Protein AF-A0A959NX42-F1 (afdb_monomer_lite)

pLDDT: mean 91.7, std 6.83, range [49.66, 98.69]

Secondary structure (DSSP, 8-state):
-HHHHHHHTTTS-HHHHHHHHHGGGGSS-SSHHHHHHHHHHHHHHHHHHHHHHHHHHHHHHHHHHHTSTTHHHHHHHHHHHHHH-GGGSTT-EETTEE--HHHHTTTTT---HHHHHHHHHHHHHSSS-HHHHHHHHHHHHHHHHTT-TT-HHHHHHHHHHHHHH--TT-HHHHHHHHHHHHHHHHHHHHH-TT--HHHHHHHHHHHHHHHHHH-SSHHHHHHHHHHHHHHHHHHHHHHHHHHHHHHHTTTT--

Foldseek 3Di:
DVVLLVVVVVQAPNVVSVVLVVCLVVADDPDSVVSSVRSVVVCCCVQVVQLVVLVVVLVVVLVVCLPDPCSVVSSVLLVCLLVPQLLCDQQRDFPPHDRHPCVVCVLLRRADLVNLVVLLVCLVRHPDHSLVSLSSLLSNLSNSCSSPVQRLSSLLSNLLSLQLVDQPPPVVSLVSSLCSNLSSLVSVCVVVVVDDPVNSVVSLVVSLVSSLVRGPDNVVSVVSSVVSVVVSVVVVVVVVVVVCCVVPVVPVPD

Radius of gyration: 20.21 Å; chains: 1; bounding box: 65×40×58 Å

Sequence (254 aa):
EKRLFNYIKRYYSEIRANQEIEKVSEYKGNSEIQKCLGFLTDFIYREIERKRLRAIDDMIFACRIGLQKDGNEELKDFIFMYFNSKYAKKDYTIKGKGYSLTVDTNDAKDFSFDNVWKYIEAIKIDDGSEKDNVKHLRGACLRLLRTNPENGALLVLKSFTLFVLGFGDNEVLLNETRDGFIEGFKAFKRHFPEMQFKELMSNILLFKERTLQFANNKNEVLLVMDEFINLLYVDFHKEWLTNFNDRYLKGYDR

Structure (mmCIF, N/CA/C/O backbone):
data_AF-A0A959NX42-F1
#
_entry.id   AF-A0A959NX42-F1
#
loop_
_atom_site.group_PDB
_atom_site.id
_atom_site.type_symbol
_atom_site.label_atom_id
_atom_site.label_alt_id
_atom_site.label_comp_id
_atom_site.label_asym_id
_atom_site.label_entity_id
_atom_site.label_seq_id
_atom_site.pdbx_PDB_ins_code
_atom_site.Cartn_x
_atom_site.Cartn_y
_atom_site.Cartn_z
_atom_site.occupancy
_atom_site.B_iso_or_equiv
_atom_site.auth_seq_id
_atom_site.auth_comp_id
_atom_site.auth_asym_id
_atom_site.auth_atom_id
_atom_site.pdbx_PDB_model_num
ATOM 1 N N . GLU A 1 1 ? -9.055 6.958 30.722 1.00 62.88 1 GLU A N 1
ATOM 2 C CA . GLU A 1 1 ? -9.074 7.505 29.343 1.00 62.88 1 GLU A CA 1
ATOM 3 C C . GLU A 1 1 ? -7.752 8.129 28.870 1.00 62.88 1 GLU A C 1
ATOM 5 O O . GLU A 1 1 ? -7.103 7.510 28.039 1.00 62.88 1 GLU A O 1
ATOM 10 N N . LYS A 1 2 ? -7.260 9.263 29.407 1.00 80.88 2 LYS A N 1
ATOM 11 C CA . LYS A 1 2 ? -6.064 9.974 28.864 1.00 80.88 2 LYS A CA 1
ATOM 12 C C . LYS A 1 2 ? -4.800 9.109 28.668 1.00 80.88 2 LYS A C 1
ATOM 14 O O . LYS A 1 2 ? -4.083 9.270 27.685 1.00 80.88 2 LYS A O 1
ATOM 19 N N . ARG A 1 3 ? -4.518 8.169 29.581 1.00 87.62 3 ARG A N 1
ATOM 20 C CA . ARG A 1 3 ? -3.380 7.231 29.445 1.00 87.62 3 ARG A CA 1
ATOM 21 C C . ARG A 1 3 ? -3.593 6.186 28.344 1.00 87.62 3 ARG A C 1
ATOM 23 O O . ARG A 1 3 ? -2.639 5.866 27.644 1.00 87.62 3 ARG A O 1
ATOM 30 N N . LEU A 1 4 ? -4.821 5.687 28.189 1.00 87.00 4 LEU A N 1
ATOM 31 C CA . LEU A 1 4 ? -5.179 4.717 27.151 1.00 87.00 4 LEU A CA 1
ATOM 32 C C . LEU A 1 4 ? -5.125 5.374 25.767 1.00 87.00 4 LEU A C 1
ATOM 34 O O . LEU A 1 4 ? -4.477 4.847 24.871 1.00 87.00 4 LEU A O 1
ATOM 38 N N . PHE A 1 5 ? -5.672 6.583 25.634 1.00 89.44 5 PHE A N 1
ATOM 39 C CA . PHE A 1 5 ? -5.547 7.384 24.416 1.00 89.44 5 PHE A CA 1
ATOM 40 C C . PHE A 1 5 ? -4.078 7.598 24.011 1.00 89.44 5 PHE A C 1
ATOM 42 O O . PHE A 1 5 ? -3.689 7.308 22.881 1.00 89.44 5 PHE A O 1
ATOM 49 N N . ASN A 1 6 ? -3.224 8.017 24.954 1.00 90.12 6 ASN A N 1
ATOM 50 C CA . ASN A 1 6 ? -1.793 8.201 24.693 1.00 90.12 6 ASN A CA 1
ATOM 51 C C . ASN A 1 6 ? -1.082 6.906 24.272 1.00 90.12 6 ASN A C 1
ATOM 53 O O . ASN A 1 6 ? -0.097 6.963 23.535 1.00 90.12 6 ASN A O 1
ATOM 57 N N . TYR A 1 7 ? -1.549 5.750 24.746 1.00 89.56 7 TYR A N 1
ATOM 58 C CA . TYR A 1 7 ? -1.037 4.456 24.309 1.00 89.56 7 TYR A CA 1
ATOM 59 C C . TYR A 1 7 ? -1.456 4.157 22.863 1.00 89.56 7 TYR A C 1
ATOM 61 O O . TYR A 1 7 ? -0.588 3.869 22.040 1.00 89.56 7 TYR A O 1
ATOM 69 N N . ILE A 1 8 ? -2.738 4.323 22.520 1.00 89.31 8 ILE A N 1
ATOM 70 C CA . ILE A 1 8 ? -3.270 4.103 21.161 1.00 89.31 8 ILE A CA 1
ATOM 71 C C . ILE A 1 8 ? -2.605 5.045 20.139 1.00 89.31 8 ILE A C 1
ATOM 73 O O . ILE A 1 8 ? -2.220 4.608 19.054 1.00 89.31 8 ILE A O 1
ATOM 77 N N . LYS A 1 9 ? -2.360 6.315 20.500 1.00 90.19 9 LYS A N 1
ATOM 78 C CA . LYS A 1 9 ? -1.689 7.325 19.647 1.00 90.19 9 LYS A CA 1
ATOM 79 C C . LYS A 1 9 ? -0.262 6.928 19.223 1.00 90.19 9 LYS A C 1
ATOM 81 O O . LYS A 1 9 ? 0.297 7.465 18.262 1.00 90.19 9 LYS A O 1
ATOM 86 N N . ARG A 1 10 ? 0.356 5.948 19.895 1.00 87.31 10 ARG A N 1
ATOM 87 C CA . ARG A 1 10 ? 1.635 5.372 19.443 1.00 87.31 10 ARG A CA 1
ATOM 88 C C . ARG A 1 10 ? 1.484 4.613 18.124 1.00 87.31 10 ARG A C 1
ATOM 90 O O . ARG A 1 10 ? 2.427 4.619 17.341 1.00 87.31 10 ARG A O 1
ATOM 97 N N . TYR A 1 11 ? 0.309 4.044 17.860 1.00 85.69 11 TYR A N 1
ATOM 98 C CA . TYR A 1 11 ? 0.021 3.170 16.720 1.00 85.69 11 TYR A CA 1
ATOM 99 C C . TYR A 1 11 ? -0.755 3.875 15.609 1.00 85.69 11 TYR A C 1
ATOM 101 O O . TYR A 1 11 ? -0.504 3.609 14.439 1.00 85.69 11 TYR A O 1
ATOM 109 N N . TYR A 1 12 ? -1.657 4.790 15.962 1.00 86.12 12 TYR A N 1
ATOM 110 C CA . TYR A 1 12 ? -2.540 5.459 15.009 1.00 86.12 12 TYR A CA 1
ATOM 111 C C . TYR A 1 12 ? -2.338 6.975 14.967 1.00 86.12 12 TYR A C 1
ATOM 113 O O . TYR A 1 12 ? -1.715 7.559 15.859 1.00 86.12 12 TYR A O 1
ATOM 121 N N . SER A 1 13 ? -2.887 7.606 13.924 1.00 84.50 13 SER A N 1
ATOM 122 C CA . SER A 1 13 ? -3.055 9.058 13.867 1.00 84.50 13 SER A CA 1
ATOM 123 C C . SER A 1 13 ? -3.967 9.537 15.002 1.00 84.50 13 SER A C 1
ATOM 125 O O . SER A 1 13 ? -4.727 8.766 15.591 1.00 84.50 13 SER A O 1
ATOM 127 N N . GLU A 1 14 ? -3.894 10.824 15.325 1.00 87.06 14 GLU A N 1
ATOM 128 C CA . GLU A 1 14 ? -4.683 11.420 16.407 1.00 87.06 14 GLU A CA 1
ATOM 129 C C . GLU A 1 14 ? -6.192 11.264 16.196 1.00 87.06 14 GLU A C 1
ATOM 131 O O . GLU A 1 14 ? -6.905 10.876 17.118 1.00 87.06 14 GLU A O 1
ATOM 136 N N . ILE A 1 15 ? -6.659 11.482 14.965 1.00 85.31 15 ILE A N 1
ATOM 137 C CA . ILE A 1 15 ? -8.072 11.345 14.592 1.00 85.31 15 ILE A CA 1
ATOM 138 C C . ILE A 1 15 ? -8.549 9.907 14.832 1.00 85.31 15 ILE A C 1
ATOM 140 O O . ILE A 1 15 ? -9.543 9.693 15.523 1.00 85.31 15 ILE A O 1
ATOM 144 N N . ARG A 1 16 ? -7.805 8.910 14.334 1.00 84.75 16 ARG A N 1
ATOM 145 C CA . ARG A 1 16 ? -8.163 7.495 14.511 1.00 84.75 16 ARG A CA 1
ATOM 146 C C . ARG A 1 16 ? -8.068 7.064 15.977 1.00 84.75 16 ARG A C 1
ATOM 148 O O . ARG A 1 16 ? -8.901 6.293 16.437 1.00 84.75 16 ARG A O 1
ATOM 155 N N . ALA A 1 17 ? -7.096 7.572 16.734 1.00 88.88 17 ALA A N 1
ATOM 156 C CA . ALA A 1 17 ? -6.990 7.284 18.163 1.00 88.88 17 ALA A CA 1
ATOM 157 C C . ALA A 1 17 ? -8.203 7.802 18.960 1.00 88.88 17 ALA A C 1
ATOM 159 O O . ALA A 1 17 ? -8.622 7.134 19.903 1.00 88.88 17 ALA A O 1
ATOM 160 N N . ASN A 1 18 ? -8.785 8.944 18.570 1.00 88.56 18 ASN A N 1
ATOM 161 C CA . ASN A 1 18 ? -10.032 9.439 19.160 1.00 88.56 18 ASN A CA 1
ATOM 162 C C . ASN A 1 18 ? -11.214 8.523 18.812 1.00 88.56 18 ASN A C 1
ATOM 164 O O . ASN A 1 18 ? -11.939 8.107 19.702 1.00 88.56 18 ASN A O 1
ATOM 168 N N . GLN A 1 19 ? -11.358 8.107 17.554 1.00 87.88 19 GLN A N 1
ATOM 169 C CA . GLN A 1 19 ? -12.432 7.179 17.166 1.00 87.88 19 GLN A CA 1
ATOM 170 C C . GLN A 1 19 ? -12.346 5.828 17.896 1.00 87.88 19 GLN A C 1
ATOM 172 O O . GLN A 1 19 ? -13.359 5.221 18.229 1.00 87.88 19 GLN A O 1
ATOM 177 N N . GLU A 1 20 ? -11.137 5.327 18.154 1.00 88.88 20 GLU A N 1
ATOM 178 C CA . GLU A 1 20 ? -10.952 4.062 18.872 1.00 88.88 20 GLU A CA 1
ATOM 179 C C . GLU A 1 20 ? -11.244 4.180 20.373 1.00 88.88 20 GLU A C 1
ATOM 181 O O . GLU A 1 20 ? -11.698 3.204 20.969 1.00 88.88 20 GLU A O 1
ATOM 186 N N . ILE A 1 21 ? -11.018 5.347 20.995 1.00 90.06 21 ILE A N 1
ATOM 187 C CA . ILE A 1 21 ? -11.283 5.522 22.431 1.00 90.06 21 ILE A CA 1
ATOM 188 C C . ILE A 1 21 ? -12.783 5.527 22.738 1.00 90.06 21 ILE A C 1
ATOM 190 O O . ILE A 1 21 ? -13.187 5.024 23.783 1.00 90.06 21 ILE A O 1
ATOM 194 N N . GLU A 1 22 ? -13.611 6.024 21.817 1.00 89.31 22 GLU A N 1
ATOM 195 C CA . GLU A 1 22 ? -15.073 6.053 21.966 1.00 89.31 22 GLU A CA 1
ATOM 196 C C . GLU A 1 22 ? -15.654 4.633 22.079 1.00 89.31 22 GLU A C 1
ATOM 198 O O . GLU A 1 22 ? -16.542 4.370 22.898 1.00 89.31 22 GLU A O 1
ATOM 203 N N . LYS A 1 23 ? -15.054 3.681 21.352 1.00 90.38 23 LYS A N 1
ATOM 204 C CA . LYS A 1 23 ? -15.447 2.264 21.342 1.00 90.38 23 LYS A CA 1
ATOM 205 C C . LYS A 1 23 ? -15.199 1.554 22.669 1.00 90.38 23 LYS A C 1
ATOM 207 O O . LYS A 1 23 ? -15.799 0.514 22.912 1.00 90.38 23 LYS A O 1
ATOM 212 N N . VAL A 1 24 ? -14.333 2.077 23.544 1.00 91.44 24 VAL A N 1
ATOM 213 C CA . VAL A 1 24 ? -14.022 1.446 24.845 1.00 91.44 24 VAL A CA 1
ATOM 214 C C . VAL A 1 24 ? -15.295 1.241 25.666 1.00 91.44 24 VAL A C 1
ATOM 216 O O . VAL A 1 24 ? -15.461 0.203 26.304 1.00 91.44 24 VAL A O 1
ATOM 219 N N . SER A 1 25 ? -16.226 2.193 25.595 1.00 88.25 25 SER A N 1
ATOM 220 C CA . SER A 1 25 ? -17.494 2.145 26.326 1.00 88.25 25 SER A CA 1
ATOM 221 C C . SER A 1 25 ? -18.393 0.959 25.933 1.00 88.25 25 SER A C 1
ATOM 223 O O . SER A 1 25 ? -19.194 0.504 26.759 1.00 88.25 25 SER A O 1
ATOM 225 N N . GLU A 1 26 ? -18.215 0.415 24.726 1.00 90.62 26 GLU A N 1
ATOM 226 C CA . GLU A 1 26 ? -18.992 -0.687 24.145 1.00 90.62 26 GLU A CA 1
ATOM 227 C C . GLU A 1 26 ? -18.447 -2.075 24.527 1.00 90.62 26 GLU A C 1
ATOM 229 O O . GLU A 1 26 ? -19.110 -3.092 24.313 1.00 90.62 26 GLU A O 1
ATOM 234 N N . TYR A 1 27 ? -17.248 -2.146 25.117 1.00 90.56 27 TYR A N 1
ATOM 235 C CA . TYR A 1 27 ? -16.645 -3.421 25.501 1.00 90.56 27 TYR A CA 1
ATOM 236 C C . TYR A 1 27 ? -17.376 -4.082 26.671 1.00 90.56 27 TYR A C 1
ATOM 238 O O . TYR A 1 27 ? -17.954 -3.437 27.550 1.00 90.56 27 TYR A O 1
ATOM 246 N N . LYS A 1 28 ? -17.317 -5.418 26.699 1.00 86.94 28 LYS A N 1
ATOM 247 C CA . LYS A 1 28 ? -17.889 -6.223 27.782 1.00 86.94 28 LYS A CA 1
ATOM 248 C C . LYS A 1 28 ? -17.162 -5.930 29.097 1.00 86.94 28 LYS A C 1
ATOM 250 O O . LYS A 1 28 ? -15.939 -6.007 29.168 1.00 86.94 28 LYS A O 1
ATOM 255 N N . GLY A 1 29 ? -17.926 -5.655 30.148 1.00 88.50 29 GLY A N 1
ATOM 256 C CA . GLY A 1 29 ? -17.400 -5.402 31.486 1.00 88.50 29 GLY A CA 1
ATOM 257 C C . GLY A 1 29 ? -18.375 -4.585 32.324 1.00 88.50 29 GLY A C 1
ATOM 258 O O . GLY A 1 29 ? -19.061 -3.704 31.809 1.00 88.50 29 GLY A O 1
ATOM 259 N N . ASN A 1 30 ? -18.421 -4.871 33.623 1.00 89.38 30 ASN A N 1
ATOM 260 C CA . ASN A 1 30 ? -19.278 -4.166 34.578 1.00 89.38 30 ASN A CA 1
ATOM 261 C C . ASN A 1 30 ? -18.626 -2.878 35.101 1.00 89.38 30 ASN A C 1
ATOM 263 O O . ASN A 1 30 ? -19.314 -2.017 35.638 1.00 89.38 30 ASN A O 1
ATOM 267 N N . SER A 1 31 ? -17.304 -2.740 34.961 1.00 91.75 31 SER A N 1
ATOM 268 C CA . SER A 1 31 ? -16.558 -1.544 35.355 1.00 91.75 31 SER A CA 1
ATOM 269 C C . SER A 1 31 ? -15.760 -0.964 34.194 1.00 91.75 31 SER A C 1
ATOM 271 O O . SER A 1 31 ? -15.353 -1.680 33.280 1.00 91.75 31 SER A O 1
ATOM 273 N N . GLU A 1 32 ? -15.463 0.332 34.276 1.00 86.88 32 GLU A N 1
ATOM 274 C CA . GLU A 1 32 ? -14.639 1.041 33.291 1.00 86.88 32 GLU A CA 1
ATOM 275 C C . GLU A 1 32 ? -13.258 0.392 33.108 1.00 86.88 32 GLU A C 1
ATOM 277 O O . GLU A 1 32 ? -12.740 0.287 31.999 1.00 86.88 32 GLU A O 1
ATOM 282 N N . ILE A 1 33 ? -12.682 -0.138 34.192 1.00 89.25 33 ILE A N 1
ATOM 283 C CA . ILE A 1 33 ? -11.405 -0.860 34.146 1.00 89.25 33 ILE A CA 1
ATOM 284 C C . ILE A 1 33 ? -11.544 -2.152 33.339 1.00 89.25 33 ILE A C 1
ATOM 286 O O . ILE A 1 33 ? -10.681 -2.441 32.516 1.00 89.25 33 ILE A O 1
ATOM 290 N N . GLN A 1 34 ? -12.617 -2.925 33.541 1.00 92.31 34 GLN A N 1
ATOM 291 C CA . GLN A 1 34 ? -12.845 -4.156 32.777 1.00 92.31 34 GLN A CA 1
ATOM 292 C C . GLN A 1 34 ? -13.024 -3.864 31.286 1.00 92.31 34 GLN A C 1
ATOM 294 O O . GLN A 1 34 ? -12.442 -4.567 30.465 1.00 92.31 34 GLN A O 1
ATOM 299 N N . LYS A 1 35 ? -13.751 -2.796 30.944 1.00 92.94 35 LYS A N 1
ATOM 300 C CA . LYS A 1 35 ? -13.926 -2.356 29.555 1.00 92.94 35 LYS A CA 1
ATOM 301 C C . LYS A 1 35 ? -12.608 -1.918 28.919 1.00 92.94 35 LYS A C 1
ATOM 303 O O . LYS A 1 35 ? -12.254 -2.404 27.849 1.00 92.94 35 LYS A O 1
ATOM 308 N N . CYS A 1 36 ? -11.831 -1.089 29.621 1.00 91.25 36 CYS A N 1
ATOM 309 C CA . CYS A 1 36 ? -10.482 -0.695 29.210 1.00 91.25 36 CYS A CA 1
ATOM 310 C C . CYS A 1 36 ? -9.557 -1.904 29.002 1.00 91.25 36 CYS A C 1
ATOM 312 O O . CYS A 1 36 ? -8.801 -1.929 28.035 1.00 91.25 36 CYS A O 1
ATOM 314 N N . LEU A 1 37 ? -9.596 -2.897 29.899 1.00 90.69 37 LEU A N 1
ATOM 315 C CA . LEU A 1 37 ? -8.793 -4.117 29.781 1.00 90.69 37 LEU A CA 1
ATOM 316 C C . LEU A 1 37 ? -9.237 -4.966 28.590 1.00 90.69 37 LEU A C 1
ATOM 318 O O . LEU A 1 37 ? -8.385 -5.392 27.820 1.00 90.69 37 LEU A O 1
ATOM 322 N N . GLY A 1 38 ? -10.546 -5.157 28.402 1.00 92.12 38 GLY A N 1
ATOM 323 C CA . GLY A 1 38 ? -11.096 -5.875 27.253 1.00 92.12 38 GLY A CA 1
ATOM 324 C C . GLY A 1 38 ? -10.697 -5.227 25.928 1.00 92.12 38 GLY A C 1
ATOM 325 O O . GLY A 1 38 ? -10.195 -5.915 25.040 1.00 92.12 38 GLY A O 1
ATOM 326 N N . PHE A 1 39 ? -10.832 -3.900 25.833 1.00 92.69 39 PHE A N 1
ATOM 327 C CA . PHE A 1 39 ? -10.365 -3.128 24.683 1.00 92.69 39 PHE A CA 1
ATOM 328 C C . PHE A 1 39 ? -8.864 -3.302 24.464 1.00 92.69 39 PHE A C 1
ATOM 330 O O . PHE A 1 39 ? -8.433 -3.570 23.348 1.00 92.69 39 PHE A O 1
ATOM 337 N N . LEU A 1 40 ? -8.052 -3.163 25.517 1.00 90.00 40 LEU A N 1
ATOM 338 C CA . LEU A 1 40 ? -6.599 -3.272 25.403 1.00 90.00 40 LEU A CA 1
ATOM 339 C C . LEU A 1 40 ? -6.186 -4.670 24.929 1.00 90.00 40 LEU A C 1
ATOM 341 O O . LEU A 1 40 ? -5.290 -4.785 24.098 1.00 90.00 40 LEU A O 1
ATOM 345 N N . THR A 1 41 ? -6.829 -5.722 25.439 1.00 89.38 41 THR A N 1
ATOM 346 C CA . THR A 1 41 ? -6.575 -7.097 25.012 1.00 89.38 41 THR A CA 1
ATOM 347 C C . THR A 1 41 ? -6.898 -7.271 23.530 1.00 89.38 41 THR A C 1
ATOM 349 O O . THR A 1 41 ? -6.012 -7.695 22.791 1.00 89.38 41 THR A O 1
ATOM 352 N N . ASP A 1 42 ? -8.097 -6.886 23.075 1.00 89.44 42 ASP A N 1
ATOM 353 C CA . ASP A 1 42 ? -8.463 -6.960 21.649 1.00 89.44 42 ASP A CA 1
ATOM 354 C C . ASP A 1 42 ? -7.503 -6.148 20.775 1.00 89.44 42 ASP A C 1
ATOM 356 O O . ASP A 1 42 ? -6.949 -6.657 19.803 1.00 89.44 42 ASP A O 1
ATOM 360 N N . PHE A 1 43 ? -7.227 -4.906 21.177 1.00 88.94 43 PHE A N 1
ATOM 361 C CA . PHE A 1 43 ? -6.322 -4.008 20.476 1.00 88.94 43 PHE A CA 1
ATOM 362 C C . PHE A 1 43 ? -4.926 -4.616 20.313 1.00 88.94 43 PHE A C 1
ATOM 364 O O . PHE A 1 43 ? -4.367 -4.594 19.219 1.00 88.94 43 PHE A O 1
ATOM 371 N N . ILE A 1 44 ? -4.357 -5.179 21.384 1.00 85.56 44 ILE A N 1
ATOM 372 C CA . ILE A 1 44 ? -3.034 -5.809 21.354 1.00 85.56 44 ILE A CA 1
ATOM 373 C C . ILE A 1 44 ? -3.035 -7.005 20.405 1.00 85.56 44 ILE A C 1
ATOM 375 O O . ILE A 1 44 ? -2.123 -7.106 19.584 1.00 85.56 44 ILE A O 1
ATOM 379 N N . TYR A 1 45 ? -4.031 -7.890 20.491 1.00 84.12 45 TYR A N 1
ATOM 380 C CA . TYR A 1 45 ? -4.117 -9.033 19.584 1.00 84.12 45 TYR A CA 1
ATOM 381 C C . TYR A 1 45 ? -4.224 -8.560 18.137 1.00 84.12 45 TYR A C 1
ATOM 383 O O . TYR A 1 45 ? -3.348 -8.870 17.335 1.00 84.12 45 TYR A O 1
ATOM 391 N N . ARG A 1 46 ? -5.203 -7.706 17.837 1.00 84.31 46 ARG A N 1
ATOM 392 C CA . ARG A 1 46 ? -5.463 -7.192 16.491 1.00 84.31 46 ARG A CA 1
ATOM 393 C C . ARG A 1 46 ? -4.256 -6.477 15.883 1.00 84.31 46 ARG A C 1
ATOM 395 O O . ARG A 1 46 ? -3.913 -6.725 14.730 1.00 84.31 46 ARG A O 1
ATOM 402 N N . GLU A 1 47 ? -3.589 -5.606 16.637 1.00 82.81 47 GLU A N 1
ATOM 403 C CA . GLU A 1 47 ? -2.471 -4.812 16.118 1.00 82.81 47 GLU A CA 1
ATOM 404 C C . GLU A 1 47 ? -1.166 -5.599 16.020 1.00 82.81 47 GLU A C 1
ATOM 406 O O . GLU A 1 47 ? -0.432 -5.459 15.040 1.00 82.81 47 GLU A O 1
ATOM 411 N N . ILE A 1 48 ? -0.836 -6.416 17.024 1.00 81.00 48 ILE A N 1
ATOM 412 C CA . ILE A 1 48 ? 0.424 -7.167 17.024 1.00 81.00 48 ILE A CA 1
ATOM 413 C C . ILE A 1 48 ? 0.352 -8.327 16.036 1.00 81.00 48 ILE A C 1
ATOM 415 O O . ILE A 1 48 ? 1.316 -8.546 15.301 1.00 81.00 48 ILE A O 1
ATOM 419 N N . GLU A 1 49 ? -0.764 -9.056 16.002 1.00 85.75 49 GLU A N 1
ATOM 420 C CA . GLU A 1 49 ? -0.955 -10.185 15.092 1.00 85.75 49 GLU A CA 1
ATOM 421 C C . GLU A 1 49 ? -0.805 -9.742 13.640 1.00 85.75 49 GLU A C 1
ATOM 423 O O . GLU A 1 49 ? 0.040 -10.280 12.930 1.00 85.75 49 GLU A O 1
ATOM 428 N N . ARG A 1 50 ? -1.528 -8.698 13.219 1.00 85.56 50 ARG A N 1
ATOM 429 C CA . ARG A 1 50 ? -1.474 -8.204 11.835 1.00 85.56 50 ARG A CA 1
ATOM 430 C C . ARG A 1 50 ? -0.077 -7.748 11.428 1.00 85.56 50 ARG A C 1
ATOM 432 O O . ARG A 1 50 ? 0.384 -8.070 10.335 1.00 85.56 50 ARG A O 1
ATOM 439 N N . LYS A 1 51 ? 0.632 -7.028 12.305 1.00 87.88 51 LYS A N 1
ATOM 440 C CA . LYS A 1 51 ? 2.006 -6.571 12.025 1.00 87.88 51 LYS A CA 1
ATOM 441 C C . LYS A 1 51 ? 2.990 -7.736 11.934 1.00 87.88 51 LYS A C 1
ATOM 443 O O . LYS A 1 51 ? 3.899 -7.708 11.104 1.00 87.88 51 LYS A O 1
ATOM 448 N N . ARG A 1 52 ? 2.818 -8.763 12.774 1.00 87.06 52 ARG A N 1
ATOM 449 C CA . ARG A 1 52 ? 3.628 -9.989 12.721 1.00 87.06 52 ARG A CA 1
ATOM 450 C C . ARG A 1 52 ? 3.332 -10.800 11.468 1.00 87.06 52 ARG A C 1
ATOM 452 O O . ARG A 1 52 ? 4.282 -11.212 10.813 1.00 87.06 52 ARG A O 1
ATOM 459 N N . LEU A 1 53 ? 2.058 -10.967 11.118 1.00 89.06 53 LEU A N 1
ATOM 460 C CA . LEU A 1 53 ? 1.638 -11.649 9.899 1.00 89.06 53 LEU A CA 1
ATOM 461 C C . LEU A 1 53 ? 2.248 -10.969 8.672 1.00 89.06 53 LEU A C 1
ATOM 463 O O . LEU A 1 53 ? 2.923 -11.634 7.898 1.00 89.06 53 LEU A O 1
ATOM 467 N N . ARG A 1 54 ? 2.170 -9.633 8.577 1.00 89.81 54 ARG A N 1
ATOM 468 C CA . ARG A 1 54 ? 2.796 -8.891 7.472 1.00 89.81 54 ARG A CA 1
ATOM 469 C C . ARG A 1 54 ? 4.303 -9.132 7.373 1.00 89.81 54 ARG A C 1
ATOM 471 O O . ARG A 1 54 ? 4.819 -9.322 6.279 1.00 89.81 54 ARG A O 1
ATOM 478 N N . ALA A 1 55 ? 5.014 -9.138 8.502 1.00 87.69 55 ALA A N 1
ATOM 479 C CA . ALA A 1 55 ? 6.450 -9.412 8.503 1.00 87.69 55 ALA A CA 1
ATOM 480 C C . ALA A 1 55 ? 6.773 -10.850 8.053 1.00 87.69 55 ALA A C 1
ATOM 482 O O . ALA A 1 55 ? 7.771 -11.058 7.367 1.00 87.69 55 ALA A O 1
ATOM 483 N N . ILE A 1 56 ? 5.937 -11.826 8.422 1.00 90.00 56 ILE A N 1
ATOM 484 C CA . ILE A 1 56 ? 6.054 -13.215 7.961 1.00 90.00 56 ILE A CA 1
ATOM 485 C C . ILE A 1 56 ? 5.783 -13.296 6.455 1.00 90.00 56 ILE A C 1
ATOM 487 O O . ILE A 1 56 ? 6.563 -13.921 5.740 1.00 90.00 56 ILE A O 1
ATOM 491 N N . ASP A 1 57 ? 4.745 -12.621 5.961 1.00 88.50 57 ASP A N 1
ATOM 492 C CA . ASP A 1 57 ? 4.411 -12.584 4.536 1.00 88.50 57 ASP A CA 1
ATOM 493 C C . ASP A 1 57 ? 5.548 -11.979 3.709 1.00 88.50 57 ASP A C 1
ATOM 495 O O . ASP A 1 57 ? 5.915 -12.540 2.679 1.00 88.50 57 ASP A O 1
ATOM 499 N N . ASP A 1 58 ? 6.170 -10.892 4.182 1.00 87.25 58 ASP A N 1
ATOM 500 C CA . ASP A 1 58 ? 7.333 -10.285 3.524 1.00 87.25 58 ASP A CA 1
ATOM 501 C C . ASP A 1 58 ? 8.522 -11.271 3.454 1.00 87.25 58 ASP A C 1
ATOM 503 O O . ASP A 1 58 ? 9.234 -11.319 2.449 1.00 87.25 58 ASP A O 1
ATOM 507 N N . MET A 1 59 ? 8.731 -12.094 4.492 1.00 89.81 59 MET A N 1
ATOM 508 C CA . MET A 1 59 ? 9.771 -13.134 4.500 1.00 89.81 59 MET A CA 1
ATOM 509 C C . MET A 1 59 ? 9.444 -14.286 3.544 1.00 89.81 59 MET A C 1
ATOM 511 O O . MET A 1 59 ? 10.311 -14.701 2.776 1.00 89.81 59 MET A O 1
ATOM 515 N N . ILE A 1 60 ? 8.201 -14.781 3.550 1.00 88.19 60 ILE A N 1
ATOM 516 C CA . ILE A 1 60 ? 7.728 -15.804 2.601 1.00 88.19 60 ILE A CA 1
ATOM 517 C C . ILE A 1 60 ? 7.916 -15.297 1.174 1.00 88.19 60 ILE A C 1
ATOM 519 O O . ILE A 1 60 ? 8.397 -16.022 0.302 1.00 88.19 60 ILE A O 1
ATOM 523 N N . PHE A 1 61 ? 7.562 -14.039 0.944 1.00 85.25 61 PHE A N 1
ATOM 524 C CA . PHE A 1 61 ? 7.692 -13.388 -0.338 1.00 85.25 61 PHE A CA 1
ATOM 525 C C . PHE A 1 61 ? 9.158 -13.304 -0.800 1.00 85.25 61 PHE A C 1
ATOM 527 O O . PHE A 1 61 ? 9.470 -13.702 -1.924 1.00 85.25 61 PHE A O 1
ATOM 534 N N . ALA A 1 62 ? 10.077 -12.906 0.085 1.00 88.38 62 ALA A N 1
ATOM 535 C CA . ALA A 1 62 ? 11.513 -12.928 -0.191 1.00 88.38 62 ALA A CA 1
ATOM 536 C C . ALA A 1 62 ? 12.009 -14.342 -0.548 1.00 88.38 62 ALA A C 1
ATOM 538 O O . ALA A 1 62 ? 12.698 -14.523 -1.551 1.00 88.38 62 ALA A O 1
ATOM 539 N N . CYS A 1 63 ? 11.609 -15.369 0.211 1.00 88.56 63 CYS A N 1
ATOM 540 C CA . CYS A 1 63 ? 11.964 -16.757 -0.096 1.00 88.56 63 CYS A CA 1
ATOM 541 C C . CYS A 1 63 ? 11.462 -17.186 -1.482 1.00 88.56 63 CYS A C 1
ATOM 543 O O . CYS A 1 63 ? 12.198 -17.829 -2.224 1.00 88.56 63 CYS A O 1
ATOM 545 N N . ARG A 1 64 ? 10.238 -16.801 -1.861 1.00 85.19 64 ARG A N 1
ATOM 546 C CA . ARG A 1 64 ? 9.675 -17.103 -3.186 1.00 85.19 64 ARG A CA 1
ATOM 547 C C . ARG A 1 64 ? 10.437 -16.422 -4.321 1.00 85.19 64 ARG A C 1
ATOM 549 O O . ARG A 1 64 ? 10.584 -17.035 -5.373 1.00 85.19 64 ARG A O 1
ATOM 556 N N . ILE A 1 65 ? 10.941 -15.201 -4.118 1.00 83.75 65 ILE A N 1
ATOM 557 C CA . ILE A 1 65 ? 11.882 -14.568 -5.058 1.00 83.75 65 ILE A CA 1
ATOM 558 C C . ILE A 1 65 ? 13.160 -15.411 -5.161 1.00 83.75 65 ILE A C 1
ATOM 560 O O . ILE A 1 65 ? 13.583 -15.753 -6.262 1.00 83.75 65 ILE A O 1
ATOM 564 N N . GLY A 1 66 ? 13.730 -15.803 -4.019 1.00 87.50 66 GLY A N 1
ATOM 565 C CA . GLY A 1 66 ? 14.973 -16.577 -3.949 1.00 87.50 66 GLY A CA 1
ATOM 566 C C . GLY A 1 66 ? 14.932 -17.945 -4.638 1.00 87.50 66 GLY A C 1
ATOM 567 O O . GLY A 1 66 ? 15.975 -18.446 -5.046 1.00 87.50 66 GLY A O 1
ATOM 568 N N . LEU A 1 67 ? 13.746 -18.539 -4.793 1.00 87.00 67 LEU A N 1
ATOM 569 C CA . LEU A 1 67 ? 13.546 -19.836 -5.452 1.00 87.00 67 LEU A CA 1
ATOM 570 C C . LEU A 1 67 ? 13.468 -19.759 -6.988 1.00 87.00 67 LEU A C 1
ATOM 572 O O . LEU A 1 67 ? 13.394 -20.798 -7.642 1.00 87.00 67 LEU A O 1
ATOM 576 N N . GLN A 1 68 ? 13.450 -18.561 -7.579 1.00 83.19 68 GLN A N 1
ATOM 577 C CA . GLN A 1 68 ? 13.389 -18.390 -9.034 1.00 83.19 68 GLN A CA 1
ATOM 578 C C . GLN A 1 68 ? 14.744 -18.653 -9.707 1.00 83.19 68 GLN A C 1
ATOM 580 O O . GLN A 1 68 ? 15.778 -18.748 -9.050 1.00 83.19 68 GLN A O 1
ATOM 585 N N . LYS A 1 69 ? 14.744 -18.740 -11.044 1.00 79.62 69 LYS A N 1
ATOM 586 C CA . LYS A 1 69 ? 15.934 -19.053 -11.856 1.00 79.62 69 LYS A CA 1
ATOM 587 C C . LYS A 1 69 ? 17.123 -18.114 -11.584 1.00 79.62 69 LYS A C 1
ATOM 589 O O . LYS A 1 69 ? 18.238 -18.602 -11.452 1.00 79.62 69 LYS A O 1
ATOM 594 N N . ASP A 1 70 ? 16.862 -16.815 -11.414 1.00 83.75 70 ASP A N 1
ATOM 595 C CA . ASP A 1 70 ? 17.855 -15.787 -11.044 1.00 83.75 70 ASP A CA 1
ATOM 596 C C . ASP A 1 70 ? 17.714 -15.346 -9.569 1.00 83.75 70 ASP A C 1
ATOM 598 O O . ASP A 1 70 ? 18.074 -14.234 -9.176 1.00 83.75 70 ASP A O 1
ATOM 602 N N . GLY A 1 71 ? 17.162 -16.228 -8.729 1.00 85.50 71 GLY A N 1
ATOM 603 C CA . GLY A 1 71 ? 16.664 -15.893 -7.398 1.00 85.50 71 GLY A CA 1
ATOM 604 C C . GLY A 1 71 ? 17.719 -15.386 -6.417 1.00 85.50 71 GLY A C 1
ATOM 605 O O . GLY A 1 71 ? 17.381 -14.606 -5.535 1.00 85.50 71 GLY A O 1
ATOM 606 N N . ASN A 1 72 ? 18.995 -15.762 -6.561 1.00 91.50 72 ASN A N 1
ATOM 607 C CA . ASN A 1 72 ? 20.056 -15.278 -5.667 1.00 91.50 72 ASN A CA 1
ATOM 608 C C . ASN A 1 72 ? 20.264 -13.758 -5.795 1.00 91.50 72 ASN A C 1
ATOM 610 O O . ASN A 1 72 ? 20.207 -13.036 -4.798 1.00 91.50 72 ASN A O 1
ATOM 614 N N . GLU A 1 73 ? 20.441 -13.260 -7.022 1.00 91.25 73 GLU A N 1
ATOM 615 C CA . GLU A 1 73 ? 20.628 -11.824 -7.255 1.00 91.25 73 GLU A CA 1
ATOM 616 C C . GLU A 1 73 ? 19.344 -11.045 -6.955 1.00 91.25 73 GLU A C 1
ATOM 618 O O . GLU A 1 73 ? 19.399 -10.032 -6.263 1.00 91.25 73 GLU A O 1
ATOM 623 N N . GLU A 1 74 ? 18.175 -11.548 -7.366 1.00 88.19 74 GLU A N 1
ATOM 624 C CA . GLU A 1 74 ? 16.891 -10.894 -7.073 1.00 88.19 74 GLU A CA 1
ATOM 625 C C . GLU A 1 74 ? 16.578 -10.858 -5.565 1.00 88.19 74 GLU A C 1
ATOM 627 O O . GLU A 1 74 ? 16.056 -9.863 -5.060 1.00 88.19 74 GLU A O 1
ATOM 632 N N . LEU A 1 75 ? 16.940 -11.897 -4.802 1.00 91.44 75 LEU A N 1
ATOM 633 C CA . LEU A 1 75 ? 16.802 -11.903 -3.343 1.00 91.44 75 LEU A CA 1
ATOM 634 C C . LEU A 1 75 ? 17.764 -10.911 -2.686 1.00 91.44 75 LEU A C 1
ATOM 636 O O . LEU A 1 75 ? 17.367 -10.172 -1.782 1.00 91.44 75 LEU A O 1
ATOM 640 N N . LYS A 1 76 ? 19.026 -10.880 -3.124 1.00 94.00 76 LYS A N 1
ATOM 641 C CA . LYS A 1 76 ? 20.018 -9.922 -2.627 1.00 94.00 76 LYS A CA 1
ATOM 642 C C . LYS A 1 76 ? 19.554 -8.491 -2.875 1.00 94.00 76 LYS A C 1
ATOM 644 O O . LYS A 1 76 ? 19.629 -7.664 -1.966 1.00 94.00 76 LYS A O 1
ATOM 649 N N . ASP A 1 77 ? 19.030 -8.226 -4.065 1.00 91.81 77 ASP A N 1
ATOM 650 C CA . ASP A 1 77 ? 18.515 -6.918 -4.444 1.00 91.81 77 ASP A CA 1
ATOM 651 C C . ASP A 1 77 ? 17.245 -6.567 -3.653 1.00 91.81 77 ASP A C 1
ATOM 653 O O . ASP A 1 77 ? 17.133 -5.467 -3.116 1.00 91.81 77 ASP A O 1
ATOM 657 N N . PHE A 1 78 ? 16.332 -7.524 -3.449 1.00 90.62 78 PHE A N 1
ATOM 658 C CA . PHE A 1 78 ? 15.166 -7.351 -2.577 1.00 90.62 78 PHE A CA 1
ATOM 659 C C . PHE A 1 78 ? 15.568 -6.963 -1.147 1.00 90.62 78 PHE A C 1
ATOM 661 O O . PHE A 1 78 ? 15.068 -5.972 -0.609 1.00 90.62 78 PHE A O 1
ATOM 668 N N . ILE A 1 79 ? 16.494 -7.710 -0.533 1.00 93.38 79 ILE A N 1
ATOM 669 C CA . ILE A 1 79 ? 16.994 -7.440 0.823 1.00 93.38 79 ILE A CA 1
ATOM 670 C C . ILE A 1 79 ? 17.661 -6.064 0.866 1.00 93.38 79 ILE A C 1
ATOM 672 O O . ILE A 1 79 ? 17.386 -5.266 1.767 1.00 93.38 79 ILE A O 1
ATOM 676 N N . PHE A 1 80 ? 18.512 -5.763 -0.118 1.00 95.62 80 PHE A N 1
ATOM 677 C CA . PHE A 1 80 ? 19.194 -4.481 -0.203 1.00 95.62 80 PHE A CA 1
ATOM 678 C C . PHE A 1 80 ? 18.194 -3.324 -0.268 1.00 95.62 80 PHE A C 1
ATOM 680 O O . PHE A 1 80 ? 18.281 -2.404 0.549 1.00 95.62 80 PHE A O 1
ATOM 687 N N . MET A 1 81 ? 17.214 -3.395 -1.170 1.00 95.50 81 MET A N 1
ATOM 688 C CA . MET A 1 81 ? 16.195 -2.363 -1.361 1.00 95.50 81 MET A CA 1
ATOM 689 C C . MET A 1 81 ? 15.302 -2.203 -0.134 1.00 95.50 81 MET A C 1
ATOM 691 O O . MET A 1 81 ? 14.976 -1.080 0.250 1.00 95.50 81 MET A O 1
ATOM 695 N N . TYR A 1 82 ? 14.943 -3.301 0.526 1.00 92.50 82 TYR A N 1
ATOM 696 C CA . TYR A 1 82 ? 14.131 -3.278 1.737 1.00 92.50 82 TYR A CA 1
ATOM 697 C C . TYR A 1 82 ? 14.816 -2.524 2.892 1.00 92.50 82 TYR A C 1
ATOM 699 O O . TYR A 1 82 ? 14.187 -1.698 3.562 1.00 92.50 82 TYR A O 1
ATOM 707 N N . PHE A 1 83 ? 16.116 -2.749 3.114 1.00 94.31 83 PHE A N 1
ATOM 708 C CA . PHE A 1 83 ? 16.853 -2.077 4.192 1.00 94.31 83 PHE A CA 1
ATOM 709 C C . PHE A 1 83 ? 17.348 -0.676 3.817 1.00 94.31 83 PHE A C 1
ATOM 711 O O . PHE A 1 83 ? 17.356 0.215 4.670 1.00 94.31 83 PHE A O 1
ATOM 718 N N . ASN A 1 84 ? 17.725 -0.462 2.554 1.00 96.56 84 ASN A N 1
ATOM 719 C CA . ASN A 1 84 ? 18.424 0.745 2.103 1.00 96.56 84 ASN A CA 1
ATOM 720 C C . ASN A 1 84 ? 17.572 1.669 1.228 1.00 96.56 84 ASN A C 1
ATOM 722 O O . ASN A 1 84 ? 18.115 2.613 0.649 1.00 96.56 84 ASN A O 1
ATOM 726 N N . SER A 1 85 ? 16.256 1.435 1.140 1.00 97.38 85 SER A N 1
ATOM 727 C CA . SER A 1 85 ? 15.361 2.275 0.344 1.00 97.38 85 SER A CA 1
ATOM 728 C C . SER A 1 85 ? 15.548 3.761 0.637 1.00 97.38 85 SER A C 1
ATOM 730 O O . SER A 1 85 ? 15.413 4.211 1.779 1.00 97.38 85 SER A O 1
ATOM 732 N N . LYS A 1 86 ? 15.81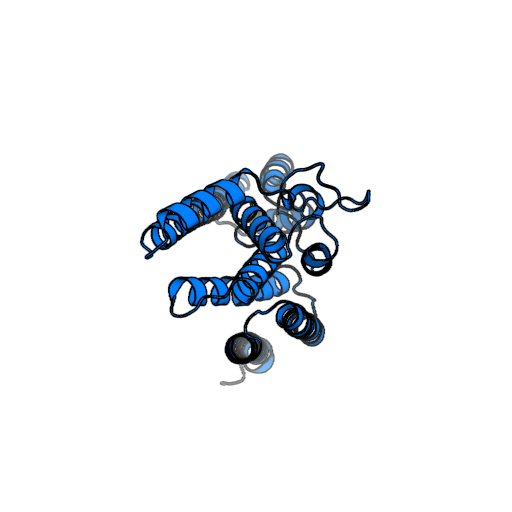6 4.529 -0.422 1.00 97.69 86 LYS A N 1
ATOM 733 C CA . LYS A 1 86 ? 16.020 5.972 -0.328 1.00 97.69 86 LYS A CA 1
ATOM 734 C C . LYS A 1 86 ? 14.763 6.710 0.139 1.00 97.69 86 LYS A C 1
ATOM 736 O O . LYS A 1 86 ? 14.861 7.502 1.068 1.00 97.69 86 LYS A O 1
ATOM 741 N N . TYR A 1 87 ? 13.576 6.331 -0.341 1.00 98.38 87 TYR A N 1
ATOM 742 C CA . TYR A 1 87 ? 12.304 6.935 0.085 1.00 98.38 87 TYR A CA 1
ATOM 743 C C . TYR A 1 87 ? 11.895 6.608 1.529 1.00 98.38 87 TYR A C 1
ATOM 745 O O . TYR A 1 87 ? 10.969 7.218 2.051 1.00 98.38 87 TYR A O 1
ATOM 753 N N . ALA A 1 88 ? 12.556 5.659 2.203 1.00 97.62 88 ALA A N 1
ATOM 754 C CA . ALA A 1 88 ? 12.321 5.392 3.625 1.00 97.62 88 ALA A CA 1
ATOM 755 C C . ALA A 1 88 ? 13.190 6.264 4.552 1.00 97.62 88 ALA A C 1
ATOM 757 O O . ALA A 1 88 ? 12.933 6.330 5.761 1.00 97.62 88 ALA A O 1
ATOM 758 N N . LYS A 1 89 ? 14.235 6.916 4.024 1.00 97.69 89 LYS A N 1
ATOM 759 C CA . LYS A 1 89 ? 15.142 7.764 4.809 1.00 97.69 89 LYS A CA 1
ATOM 760 C C . LYS A 1 89 ? 14.460 9.088 5.139 1.00 97.69 89 LYS A C 1
ATOM 762 O O . LYS A 1 89 ? 13.882 9.724 4.266 1.00 97.69 89 LYS A O 1
ATOM 767 N N . LYS A 1 90 ? 14.540 9.514 6.404 1.00 97.38 90 LYS A N 1
ATOM 768 C CA . LYS A 1 90 ? 13.817 10.697 6.908 1.00 97.38 90 LYS A CA 1
ATOM 769 C C . LYS A 1 90 ? 14.231 12.005 6.231 1.00 97.38 90 LYS A C 1
ATOM 771 O O . LYS A 1 90 ? 13.414 12.910 6.136 1.00 97.38 90 LYS A O 1
ATOM 776 N N . ASP A 1 91 ? 15.470 12.073 5.776 1.00 97.31 91 ASP A N 1
ATOM 777 C CA . ASP A 1 91 ? 16.141 13.225 5.183 1.00 97.31 91 ASP A CA 1
ATOM 778 C C . ASP A 1 91 ? 16.259 13.138 3.653 1.00 97.31 91 ASP A C 1
ATOM 780 O O . ASP A 1 91 ? 16.949 13.955 3.046 1.00 97.31 91 ASP A O 1
ATOM 784 N N . TYR A 1 92 ? 15.595 12.171 3.007 1.00 98.19 92 TYR A N 1
ATOM 785 C CA . TYR A 1 92 ? 15.674 12.042 1.555 1.00 98.19 92 TYR A CA 1
ATOM 786 C C . TYR A 1 92 ? 15.013 13.224 0.848 1.00 98.19 92 TYR A C 1
ATOM 788 O O . TYR A 1 92 ? 13.875 13.603 1.152 1.00 98.19 92 TYR A O 1
ATOM 796 N N . THR A 1 93 ? 15.720 13.789 -0.130 1.00 97.75 93 THR A N 1
ATOM 797 C CA . THR A 1 93 ? 15.232 14.912 -0.926 1.00 97.75 93 THR A CA 1
ATOM 798 C C . THR A 1 93 ? 15.470 14.677 -2.410 1.00 97.75 93 THR A C 1
ATOM 800 O O . THR A 1 93 ? 16.453 14.055 -2.799 1.00 97.75 93 THR A O 1
ATOM 803 N N . ILE A 1 94 ? 14.578 15.219 -3.236 1.00 97.88 94 ILE A N 1
ATOM 804 C CA . ILE A 1 94 ? 14.741 15.317 -4.688 1.00 97.88 94 ILE A CA 1
ATOM 805 C C . ILE A 1 94 ? 14.670 16.797 -5.030 1.00 97.88 94 ILE A C 1
ATOM 807 O O . ILE A 1 94 ? 13.678 17.460 -4.708 1.00 97.88 94 ILE A O 1
ATOM 811 N N . LYS A 1 95 ? 15.716 17.333 -5.668 1.00 94.88 95 LYS A N 1
ATOM 812 C CA . LYS A 1 95 ? 15.786 18.750 -6.082 1.00 94.88 95 LYS A CA 1
ATOM 813 C C . LYS A 1 95 ? 15.444 19.720 -4.933 1.00 94.88 95 LYS A C 1
ATOM 815 O O . LYS A 1 95 ? 14.688 20.672 -5.112 1.00 94.88 95 LYS A O 1
ATOM 820 N N . GLY A 1 96 ? 15.952 19.434 -3.731 1.00 94.81 96 GLY A N 1
ATOM 821 C CA . GLY A 1 96 ? 15.752 20.253 -2.527 1.00 94.81 96 GLY A CA 1
ATOM 822 C C . GLY A 1 96 ? 14.377 20.135 -1.854 1.00 94.81 96 GLY A C 1
ATOM 823 O O . GLY A 1 96 ? 14.134 20.818 -0.863 1.00 94.81 96 GLY A O 1
ATOM 824 N N . LYS A 1 97 ? 13.473 19.278 -2.349 1.00 96.94 97 LYS A N 1
ATOM 825 C CA . LYS A 1 97 ? 12.166 18.999 -1.727 1.00 96.94 97 LYS A CA 1
ATOM 826 C C . LYS A 1 97 ? 12.189 17.647 -1.018 1.00 96.94 97 LYS A C 1
ATOM 828 O O . LYS A 1 97 ? 12.810 16.718 -1.519 1.00 96.94 97 LYS A O 1
ATOM 833 N N . GLY A 1 98 ? 11.500 17.516 0.116 1.00 97.75 98 GLY A N 1
ATOM 834 C CA . GLY A 1 98 ? 11.444 16.263 0.881 1.00 97.75 98 GLY A CA 1
ATOM 835 C C . GLY A 1 98 ? 10.629 15.164 0.192 1.00 97.75 98 GLY A C 1
ATOM 836 O O . GLY A 1 98 ? 9.489 15.408 -0.207 1.00 97.75 98 GLY A O 1
ATOM 837 N N . TYR A 1 99 ? 11.201 13.960 0.101 1.00 98.31 99 TYR A N 1
ATOM 838 C CA . TYR A 1 99 ? 10.587 12.736 -0.440 1.00 98.31 99 TYR A CA 1
ATOM 839 C C . TYR A 1 99 ? 10.864 11.539 0.482 1.00 98.31 99 TYR A C 1
ATOM 841 O O . TYR A 1 99 ? 11.443 10.527 0.090 1.00 98.31 99 TYR A O 1
ATOM 849 N N . SER A 1 100 ? 10.443 11.675 1.738 1.00 98.38 100 SER A N 1
ATOM 850 C CA . SER A 1 100 ? 10.490 10.610 2.736 1.00 98.38 100 SER A CA 1
ATOM 851 C C . SER A 1 100 ? 9.089 10.084 3.035 1.00 98.38 100 SER A C 1
ATOM 853 O O . SER A 1 100 ? 8.303 10.770 3.691 1.00 98.38 100 SER A O 1
ATOM 855 N N . LEU A 1 101 ? 8.780 8.848 2.625 1.00 98.38 101 LEU A N 1
ATOM 856 C CA . LEU A 1 101 ? 7.503 8.204 2.944 1.00 98.38 101 LEU A CA 1
ATOM 857 C C . LEU A 1 101 ? 7.333 8.083 4.458 1.00 98.38 101 LEU A C 1
ATOM 859 O O . LEU A 1 101 ? 6.227 8.231 4.966 1.00 98.38 101 LEU A O 1
ATOM 863 N N . THR A 1 102 ? 8.427 7.882 5.195 1.00 97.69 102 THR A N 1
ATOM 864 C CA . THR A 1 102 ? 8.421 7.843 6.662 1.00 97.69 102 THR A CA 1
ATOM 865 C C . THR A 1 102 ? 7.916 9.158 7.263 1.00 97.69 102 THR A C 1
ATOM 867 O O . THR A 1 102 ? 7.197 9.137 8.257 1.00 97.69 102 THR A O 1
ATOM 870 N N . VAL A 1 103 ? 8.283 10.304 6.681 1.00 98.00 103 VAL A N 1
ATOM 871 C CA . VAL A 1 103 ? 7.841 11.625 7.157 1.00 98.00 103 VAL A CA 1
ATOM 872 C C . VAL A 1 103 ? 6.447 11.949 6.626 1.00 98.00 103 VAL A C 1
ATOM 874 O O . VAL A 1 103 ? 5.562 12.263 7.414 1.00 98.00 103 VAL A O 1
ATOM 877 N N . ASP A 1 104 ? 6.233 11.807 5.318 1.00 98.06 104 ASP A N 1
ATOM 878 C CA . ASP A 1 104 ? 4.991 12.194 4.640 1.00 98.06 104 ASP A CA 1
ATOM 879 C C . ASP A 1 104 ? 3.772 11.370 5.082 1.00 98.06 104 ASP A C 1
ATOM 881 O O . ASP A 1 104 ? 2.637 11.823 4.949 1.00 98.06 104 ASP A O 1
ATOM 885 N N . THR A 1 105 ? 3.989 10.153 5.591 1.00 96.75 105 THR A N 1
ATOM 886 C CA . THR A 1 105 ? 2.922 9.286 6.122 1.00 96.75 105 THR A CA 1
ATOM 887 C C . THR A 1 105 ? 2.888 9.242 7.648 1.00 96.75 105 THR A C 1
ATOM 889 O O . THR A 1 105 ? 2.144 8.434 8.205 1.00 96.75 105 THR A O 1
ATOM 892 N N . ASN A 1 106 ? 3.701 10.058 8.335 1.00 96.25 106 ASN A N 1
ATOM 893 C CA . ASN A 1 106 ? 3.849 10.024 9.792 1.00 96.25 106 ASN A CA 1
ATOM 894 C C . ASN A 1 106 ? 4.087 8.591 10.308 1.00 96.25 106 ASN A C 1
ATOM 896 O O . ASN A 1 106 ? 3.335 8.065 11.129 1.00 96.25 106 ASN A O 1
ATOM 900 N N . ASP A 1 107 ? 5.112 7.934 9.762 1.00 94.81 107 ASP A N 1
ATOM 901 C CA . ASP A 1 107 ? 5.446 6.533 10.037 1.00 94.81 107 ASP A CA 1
ATOM 902 C C . ASP A 1 107 ? 4.266 5.576 9.756 1.00 94.81 107 ASP A C 1
ATOM 904 O O . ASP A 1 107 ? 3.840 4.800 10.611 1.00 94.81 107 ASP A O 1
ATOM 908 N N . ALA A 1 108 ? 3.709 5.658 8.542 1.00 95.25 108 ALA A N 1
ATOM 909 C CA . ALA A 1 108 ? 2.580 4.862 8.045 1.00 95.25 108 ALA A CA 1
ATOM 910 C C . ALA A 1 108 ? 1.225 5.079 8.754 1.00 95.25 108 ALA A C 1
ATOM 912 O O . ALA A 1 108 ? 0.281 4.307 8.538 1.00 95.25 108 ALA A O 1
ATOM 913 N N . LYS A 1 109 ? 1.081 6.119 9.580 1.00 92.44 109 LYS A N 1
ATOM 914 C CA . LYS A 1 109 ? -0.180 6.444 10.269 1.00 92.44 109 LYS A CA 1
ATOM 915 C C . LYS A 1 109 ? -1.189 7.146 9.370 1.00 92.44 109 LYS A C 1
ATOM 917 O O . LYS A 1 109 ? -2.386 6.891 9.507 1.00 92.44 109 LYS A O 1
ATOM 922 N N . ASP A 1 110 ? -0.704 7.984 8.463 1.00 93.31 110 ASP A N 1
ATOM 923 C CA . ASP A 1 110 ? -1.537 8.863 7.652 1.00 93.31 110 ASP A CA 1
ATOM 924 C C . ASP A 1 110 ? -1.783 8.268 6.260 1.00 93.31 110 ASP A C 1
ATOM 926 O O . ASP A 1 110 ? -0.908 7.650 5.644 1.00 93.31 110 ASP A O 1
ATOM 930 N N . PHE A 1 111 ? -3.010 8.446 5.774 1.00 93.81 111 PHE A N 1
ATOM 931 C CA . PHE A 1 111 ? -3.489 7.956 4.486 1.00 93.81 111 PHE A CA 1
ATOM 932 C C . PHE A 1 111 ? -3.695 9.166 3.582 1.00 93.81 111 PHE A C 1
ATOM 934 O O . PHE A 1 111 ? -4.405 10.095 3.956 1.00 93.81 111 PHE A O 1
ATOM 941 N N . SER A 1 112 ? -3.084 9.176 2.400 1.00 95.75 112 S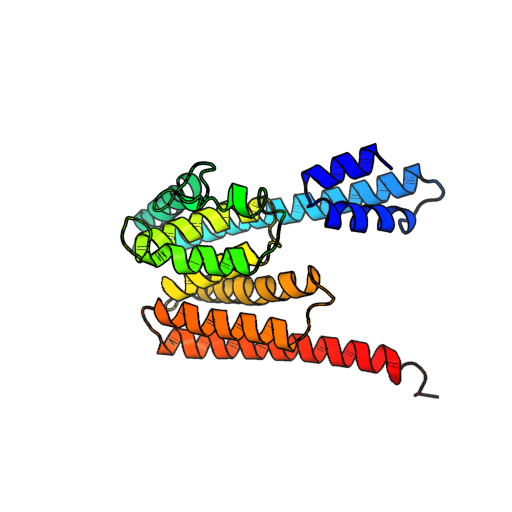ER A N 1
ATOM 942 C CA . SER A 1 112 ? -3.192 10.315 1.487 1.00 95.75 112 SER A CA 1
ATOM 943 C C . SER A 1 112 ? -3.015 9.883 0.037 1.00 95.75 112 SER A C 1
ATOM 945 O O . SER A 1 112 ? -2.018 9.243 -0.304 1.00 95.75 112 SER A O 1
ATOM 947 N N . PHE A 1 113 ? -3.972 10.255 -0.817 1.00 97.69 113 PHE A N 1
ATOM 948 C CA . PHE A 1 113 ? -3.826 10.120 -2.266 1.00 97.69 113 PHE A CA 1
ATOM 949 C C . PHE A 1 113 ? -2.744 11.057 -2.809 1.00 97.69 113 PHE A C 1
ATOM 951 O O . PHE A 1 113 ? -1.998 10.654 -3.696 1.00 97.69 113 PHE A O 1
ATOM 958 N N . ASP A 1 114 ? -2.564 12.243 -2.223 1.00 97.88 114 ASP A N 1
ATOM 959 C CA . ASP A 1 114 ? -1.493 13.164 -2.623 1.00 97.88 114 ASP A CA 1
ATOM 960 C C . ASP A 1 114 ? -0.113 12.529 -2.447 1.00 97.88 114 ASP A C 1
ATOM 962 O O . ASP A 1 114 ? 0.753 12.684 -3.306 1.00 97.88 114 ASP A O 1
ATOM 966 N N . ASN A 1 115 ? 0.079 11.737 -1.385 1.00 97.94 115 ASN A N 1
ATOM 967 C CA . ASN A 1 115 ? 1.297 10.948 -1.227 1.00 97.94 115 ASN A CA 1
ATOM 968 C C . ASN A 1 115 ? 1.429 9.907 -2.350 1.00 97.94 115 ASN A C 1
ATOM 970 O O . ASN A 1 115 ? 2.502 9.785 -2.933 1.00 97.94 115 ASN A O 1
ATOM 974 N N . VAL A 1 116 ? 0.359 9.198 -2.727 1.00 98.69 116 VAL A N 1
ATOM 975 C CA . VAL A 1 116 ? 0.407 8.259 -3.868 1.00 98.69 116 VAL A CA 1
ATOM 976 C C . VAL A 1 116 ? 0.893 8.975 -5.135 1.00 98.69 116 VAL A C 1
ATOM 978 O O . VAL A 1 116 ? 1.824 8.523 -5.802 1.00 98.69 116 VAL A O 1
ATOM 981 N N . TRP A 1 117 ? 0.321 10.137 -5.435 1.00 98.50 117 TRP A N 1
ATOM 982 C CA . TRP A 1 117 ? 0.652 10.917 -6.625 1.00 98.50 117 TRP A CA 1
ATOM 983 C C . TRP A 1 117 ? 2.073 11.466 -6.601 1.00 98.50 117 TRP A C 1
ATOM 985 O O . TRP A 1 117 ? 2.805 11.294 -7.578 1.00 98.50 117 TRP A O 1
ATOM 995 N N . LYS A 1 118 ? 2.486 12.025 -5.462 1.00 98.31 118 LYS A N 1
ATOM 996 C CA . LYS A 1 118 ? 3.834 12.540 -5.221 1.00 98.31 118 LYS A CA 1
ATOM 997 C C . LYS A 1 118 ? 4.907 11.488 -5.507 1.00 98.31 118 LYS A C 1
ATOM 999 O O . LYS A 1 118 ? 5.890 11.793 -6.179 1.00 98.31 118 LYS A O 1
ATOM 1004 N N . TYR A 1 119 ? 4.735 10.257 -5.023 1.00 98.56 119 TYR A N 1
ATOM 1005 C CA . TYR A 1 119 ? 5.750 9.207 -5.183 1.00 98.56 119 TYR A CA 1
ATOM 1006 C C . TYR A 1 119 ? 5.717 8.510 -6.542 1.00 98.56 119 TYR A C 1
ATOM 1008 O O . TYR A 1 119 ? 6.763 8.067 -7.009 1.00 98.56 119 TYR A O 1
ATOM 1016 N N . ILE A 1 120 ? 4.566 8.463 -7.217 1.00 98.56 120 ILE A N 1
ATOM 1017 C CA . ILE A 1 120 ? 4.520 8.039 -8.623 1.00 98.56 120 ILE A CA 1
ATOM 1018 C C . ILE A 1 120 ? 5.261 9.053 -9.509 1.00 98.56 120 ILE A C 1
ATOM 1020 O O . ILE A 1 120 ? 6.041 8.666 -10.375 1.00 98.56 120 ILE A O 1
ATOM 1024 N N . GLU A 1 121 ? 5.069 10.353 -9.280 1.00 97.44 121 GLU A N 1
ATOM 1025 C CA . GLU A 1 121 ? 5.776 11.405 -10.025 1.00 97.44 121 GLU A CA 1
ATOM 1026 C C . GLU A 1 121 ? 7.278 11.423 -9.722 1.00 97.44 121 GLU A C 1
ATOM 1028 O O . GLU A 1 121 ? 8.082 11.650 -10.632 1.00 97.44 121 GLU A O 1
ATOM 1033 N N . ALA A 1 122 ? 7.662 11.114 -8.476 1.00 97.88 122 ALA A N 1
ATOM 1034 C CA . ALA A 1 122 ? 9.056 11.013 -8.052 1.00 97.88 122 ALA A CA 1
ATOM 1035 C C . ALA A 1 122 ? 9.880 10.087 -8.961 1.00 97.88 122 ALA A C 1
ATOM 1037 O O . ALA A 1 122 ? 11.028 10.408 -9.253 1.00 97.88 122 ALA A O 1
ATOM 1038 N N . ILE A 1 123 ? 9.283 9.008 -9.488 1.00 97.94 123 ILE A N 1
ATOM 1039 C CA . ILE A 1 123 ? 9.974 8.029 -10.342 1.00 97.94 123 ILE A CA 1
ATOM 1040 C C . ILE A 1 123 ? 10.691 8.676 -11.536 1.00 97.94 123 ILE A C 1
ATOM 1042 O O . ILE A 1 123 ? 11.788 8.233 -11.875 1.00 97.94 123 ILE A O 1
ATOM 1046 N N . LYS A 1 124 ? 10.115 9.726 -12.143 1.00 95.94 124 LYS A N 1
ATOM 1047 C CA . LYS A 1 124 ? 10.694 10.411 -13.320 1.00 95.94 124 LYS A CA 1
ATOM 1048 C C . LYS A 1 124 ? 11.706 11.496 -12.973 1.00 95.94 124 LYS A C 1
ATOM 1050 O O . LYS A 1 124 ? 12.509 11.877 -13.819 1.00 95.94 124 LYS A O 1
ATOM 1055 N N . ILE A 1 125 ? 11.592 12.090 -11.788 1.00 96.50 125 ILE A N 1
ATOM 1056 C CA . ILE A 1 125 ? 12.345 13.302 -11.432 1.00 96.50 125 ILE A CA 1
ATOM 1057 C C . ILE A 1 125 ? 13.521 13.033 -10.498 1.00 96.50 125 ILE A C 1
ATOM 1059 O O . ILE A 1 125 ? 14.312 13.953 -10.280 1.00 96.50 125 ILE A O 1
ATOM 1063 N N . ASP A 1 126 ? 13.572 11.835 -9.924 1.00 97.50 126 ASP A N 1
ATOM 1064 C CA . ASP A 1 126 ? 14.611 11.377 -9.016 1.00 97.50 126 ASP A CA 1
ATOM 1065 C C . ASP A 1 126 ? 15.838 10.856 -9.768 1.00 97.50 126 ASP A C 1
ATOM 1067 O O . ASP A 1 126 ? 15.731 10.337 -10.881 1.00 97.50 126 ASP A O 1
ATOM 1071 N N . ASP A 1 127 ? 16.996 10.956 -9.128 1.00 93.19 127 ASP A N 1
ATOM 1072 C CA . ASP A 1 127 ? 18.257 10.476 -9.674 1.00 93.19 127 ASP A CA 1
ATOM 1073 C C . ASP A 1 127 ? 18.281 8.940 -9.697 1.00 93.19 127 ASP A C 1
ATOM 1075 O O . ASP A 1 127 ? 17.879 8.276 -8.737 1.00 93.19 127 ASP A O 1
ATOM 1079 N N . GLY A 1 128 ? 18.789 8.376 -10.794 1.00 92.38 128 GLY A N 1
ATOM 1080 C CA . GLY A 1 128 ? 18.793 6.936 -11.055 1.00 92.38 128 GLY A CA 1
ATOM 1081 C C . GLY A 1 128 ? 17.888 6.554 -12.225 1.00 92.38 128 GLY A C 1
ATOM 1082 O O . GLY A 1 128 ? 17.248 7.395 -12.852 1.00 92.38 128 GLY A O 1
ATOM 1083 N N . SER A 1 129 ? 17.865 5.264 -12.562 1.00 95.81 129 SER A N 1
ATOM 1084 C CA . SER A 1 129 ? 16.938 4.763 -13.584 1.00 95.81 129 SER A CA 1
ATOM 1085 C C . SER A 1 129 ? 15.518 4.662 -13.022 1.00 95.81 129 SER A C 1
ATOM 1087 O O . SER A 1 129 ? 15.344 4.396 -11.834 1.00 95.81 129 SER A O 1
ATOM 1089 N N . GLU A 1 130 ? 14.494 4.770 -13.874 1.00 96.31 130 GLU A N 1
ATOM 1090 C CA . GLU A 1 130 ? 13.099 4.587 -13.440 1.00 96.31 130 GLU A CA 1
ATOM 1091 C C . GLU A 1 130 ? 12.891 3.226 -12.753 1.00 96.31 130 GLU A C 1
ATOM 1093 O O . GLU A 1 130 ? 12.240 3.146 -11.714 1.00 96.31 130 GLU A O 1
ATOM 1098 N N . LYS A 1 131 ? 13.517 2.159 -13.272 1.00 95.31 131 LYS A N 1
ATOM 1099 C CA . LYS A 1 131 ? 13.464 0.816 -12.672 1.00 95.31 131 LYS A CA 1
ATOM 1100 C C . LYS A 1 131 ? 14.055 0.792 -11.258 1.00 95.31 131 LYS A C 1
ATOM 1102 O O . LYS A 1 131 ? 13.483 0.161 -10.372 1.00 95.31 131 LYS A O 1
ATOM 1107 N N . ASP A 1 132 ? 15.178 1.471 -11.047 1.00 96.25 132 ASP A N 1
ATOM 1108 C CA . ASP A 1 132 ? 15.829 1.579 -9.736 1.00 96.25 132 ASP A CA 1
ATOM 1109 C C . ASP A 1 132 ? 14.974 2.387 -8.747 1.00 96.25 132 ASP A C 1
ATOM 1111 O O . ASP A 1 132 ? 14.701 1.938 -7.631 1.00 96.25 132 ASP A O 1
ATOM 1115 N N . ASN A 1 133 ? 14.427 3.518 -9.199 1.00 98.00 133 ASN A N 1
ATOM 1116 C CA . ASN A 1 133 ? 13.493 4.333 -8.423 1.00 98.00 133 ASN A CA 1
ATOM 1117 C C . ASN A 1 133 ? 12.268 3.510 -7.992 1.00 98.00 133 ASN A C 1
ATOM 1119 O O . ASN A 1 133 ? 11.884 3.516 -6.823 1.00 98.00 133 ASN A O 1
ATOM 1123 N N . VAL A 1 134 ? 11.690 2.716 -8.895 1.00 97.88 134 VAL A N 1
ATOM 1124 C CA . VAL A 1 134 ? 10.551 1.841 -8.580 1.00 97.88 134 VAL A CA 1
ATOM 1125 C C . VAL A 1 134 ? 10.926 0.769 -7.549 1.00 97.88 134 VAL A C 1
ATOM 1127 O O . VAL A 1 134 ? 10.158 0.528 -6.613 1.00 97.88 134 VAL A O 1
ATOM 1130 N N . LYS A 1 135 ? 12.113 0.155 -7.651 1.00 96.62 135 LYS A N 1
ATOM 1131 C CA . LYS A 1 135 ? 12.607 -0.816 -6.655 1.00 96.62 135 LYS A CA 1
ATOM 1132 C C . LYS A 1 135 ? 12.781 -0.181 -5.276 1.00 96.62 135 LYS A C 1
ATOM 1134 O O . LYS A 1 135 ? 12.331 -0.743 -4.273 1.00 96.62 135 LYS A O 1
ATOM 1139 N N . HIS A 1 136 ? 13.350 1.019 -5.219 1.00 98.19 136 HIS A N 1
ATOM 1140 C CA . HIS A 1 136 ? 13.449 1.774 -3.978 1.00 98.19 136 HIS A CA 1
ATOM 1141 C C . HIS A 1 136 ? 12.069 2.105 -3.397 1.00 98.19 136 HIS A C 1
ATOM 1143 O O . HIS A 1 136 ? 11.856 1.910 -2.197 1.00 98.19 136 HIS A O 1
ATOM 1149 N N . LEU A 1 137 ? 11.113 2.555 -4.213 1.00 98.56 137 LEU A N 1
ATOM 1150 C CA . LEU A 1 137 ? 9.749 2.851 -3.761 1.00 98.56 137 LEU A CA 1
ATOM 1151 C C . LEU A 1 137 ? 9.085 1.612 -3.159 1.00 98.56 137 LEU A C 1
ATOM 1153 O O . LEU A 1 137 ? 8.518 1.678 -2.065 1.00 98.56 137 LEU A O 1
ATOM 1157 N N . ARG A 1 138 ? 9.245 0.461 -3.816 1.00 96.75 138 ARG A N 1
ATOM 1158 C CA . ARG A 1 138 ? 8.745 -0.822 -3.324 1.00 96.75 138 ARG A CA 1
ATOM 1159 C C . ARG A 1 138 ? 9.341 -1.181 -1.965 1.00 96.75 138 ARG A C 1
ATOM 1161 O O . ARG A 1 138 ? 8.598 -1.533 -1.051 1.00 96.75 138 ARG A O 1
ATOM 1168 N N . GLY A 1 139 ? 10.661 -1.049 -1.815 1.00 96.88 139 GLY A N 1
ATOM 1169 C CA . GLY A 1 139 ? 11.361 -1.309 -0.555 1.00 96.88 139 GLY A CA 1
ATOM 1170 C C . GLY A 1 139 ? 10.856 -0.435 0.599 1.00 96.88 139 GLY A C 1
ATOM 1171 O O . GLY A 1 139 ? 10.616 -0.943 1.695 1.00 96.88 139 GLY A O 1
ATOM 1172 N N . ALA A 1 140 ? 10.613 0.859 0.350 1.00 98.12 140 ALA A N 1
ATOM 1173 C CA . ALA A 1 140 ? 10.046 1.758 1.359 1.00 98.12 140 ALA A CA 1
ATOM 1174 C C . ALA A 1 140 ? 8.621 1.359 1.750 1.00 98.12 140 ALA A C 1
ATOM 1176 O O . ALA A 1 140 ? 8.309 1.320 2.941 1.00 98.12 140 ALA A O 1
ATOM 1177 N N . CYS A 1 141 ? 7.776 1.026 0.769 1.00 97.75 141 CYS A N 1
ATOM 1178 C CA . CYS A 1 141 ? 6.405 0.593 1.027 1.00 97.75 141 CYS A CA 1
ATOM 1179 C C . CYS A 1 141 ? 6.376 -0.685 1.871 1.00 97.75 141 CYS A C 1
ATOM 1181 O O . CYS A 1 141 ? 5.705 -0.709 2.897 1.00 97.75 141 CYS A O 1
ATOM 1183 N N . LEU A 1 142 ? 7.146 -1.715 1.497 1.00 95.12 142 LEU A N 1
ATOM 1184 C CA . LEU A 1 142 ? 7.245 -2.968 2.259 1.00 95.12 142 LEU A CA 1
ATOM 1185 C C . LEU A 1 142 ? 7.671 -2.714 3.707 1.00 95.12 142 LEU A C 1
ATOM 1187 O O . LEU A 1 142 ? 7.020 -3.168 4.647 1.00 95.12 142 LEU A O 1
ATOM 1191 N N . ARG A 1 143 ? 8.728 -1.919 3.895 1.00 94.94 143 ARG A N 1
ATOM 1192 C CA . ARG A 1 143 ? 9.233 -1.586 5.227 1.00 94.94 143 ARG A CA 1
ATOM 1193 C C . ARG A 1 143 ? 8.181 -0.877 6.083 1.00 94.94 143 ARG A C 1
ATOM 1195 O O . ARG A 1 143 ? 8.022 -1.228 7.249 1.00 94.94 143 ARG A O 1
ATOM 1202 N N . LEU A 1 144 ? 7.485 0.113 5.529 1.00 96.31 144 LEU A N 1
ATOM 1203 C CA . LEU A 1 144 ? 6.509 0.922 6.265 1.00 96.31 144 LEU A CA 1
ATOM 1204 C C . LEU A 1 144 ? 5.176 0.194 6.494 1.00 96.31 144 LEU A C 1
ATOM 1206 O O . LEU A 1 144 ? 4.531 0.405 7.521 1.00 96.31 144 LEU A O 1
ATOM 1210 N N . LEU A 1 145 ? 4.794 -0.733 5.611 1.00 95.69 145 LEU A N 1
ATOM 1211 C CA . LEU A 1 145 ? 3.620 -1.591 5.806 1.00 95.69 145 LEU A CA 1
ATOM 1212 C C . LEU A 1 145 ? 3.756 -2.509 7.028 1.00 95.69 145 LEU A C 1
ATOM 1214 O O . LEU A 1 145 ? 2.749 -2.926 7.588 1.00 95.69 145 LEU A O 1
ATOM 1218 N N . ARG A 1 146 ? 4.966 -2.772 7.531 1.00 91.69 146 ARG A N 1
ATOM 1219 C CA . ARG A 1 146 ? 5.129 -3.448 8.833 1.00 91.69 146 ARG A CA 1
ATOM 1220 C C . ARG A 1 146 ? 4.660 -2.601 10.011 1.00 91.69 146 ARG A C 1
ATOM 1222 O O . ARG A 1 146 ? 4.255 -3.156 11.033 1.00 91.69 146 ARG A O 1
ATOM 1229 N N . THR A 1 147 ? 4.718 -1.276 9.889 1.00 90.44 147 THR A N 1
ATOM 1230 C CA . THR A 1 147 ? 4.202 -0.363 10.912 1.00 90.44 147 THR A CA 1
ATOM 1231 C C . THR A 1 147 ? 2.682 -0.304 10.856 1.00 90.44 147 THR A C 1
ATOM 1233 O O . THR A 1 147 ? 2.042 -0.367 11.906 1.00 90.44 147 THR A O 1
ATOM 1236 N N . ASN A 1 148 ? 2.102 -0.237 9.657 1.00 92.19 148 ASN A N 1
ATOM 1237 C CA . ASN A 1 148 ? 0.657 -0.269 9.451 1.00 92.19 148 ASN A CA 1
ATOM 1238 C C . ASN A 1 148 ? 0.311 -1.049 8.167 1.00 92.19 148 ASN A C 1
ATOM 1240 O O . ASN A 1 148 ? 0.347 -0.465 7.080 1.00 92.19 148 ASN A O 1
ATOM 1244 N N . PRO A 1 149 ? -0.052 -2.342 8.283 1.00 92.44 149 PRO A N 1
ATOM 1245 C CA . PRO A 1 149 ? -0.346 -3.195 7.128 1.00 92.44 149 PRO A CA 1
ATOM 1246 C C . PRO A 1 149 ? -1.558 -2.741 6.313 1.00 92.44 149 PRO A C 1
ATOM 1248 O O . PRO A 1 149 ? -1.706 -3.140 5.164 1.00 92.44 149 PRO A O 1
ATOM 1251 N N . GLU A 1 150 ? -2.418 -1.910 6.903 1.00 91.81 150 GLU A N 1
ATOM 1252 C CA . GLU A 1 150 ? -3.647 -1.419 6.285 1.00 91.81 150 GLU A CA 1
ATOM 1253 C C . GLU A 1 150 ? -3.473 -0.033 5.649 1.00 91.81 150 GLU A C 1
ATOM 1255 O O . GLU A 1 150 ? -4.466 0.550 5.223 1.00 91.81 150 GLU A O 1
ATOM 1260 N N . ASN A 1 151 ? -2.262 0.541 5.601 1.00 96.06 151 ASN A N 1
ATOM 1261 C CA . ASN A 1 151 ? -2.076 1.870 5.016 1.00 96.06 151 ASN A CA 1
ATOM 1262 C C . ASN A 1 151 ? -2.368 1.861 3.505 1.00 96.06 151 ASN A C 1
ATOM 1264 O O . ASN A 1 151 ? -1.590 1.333 2.710 1.00 96.06 151 ASN A O 1
ATOM 1268 N N . GLY A 1 152 ? -3.476 2.496 3.116 1.00 96.88 152 GLY A N 1
ATOM 1269 C CA . GLY A 1 152 ? -3.975 2.508 1.743 1.00 96.88 152 GLY A CA 1
ATOM 1270 C C . GLY A 1 152 ? -2.992 3.127 0.755 1.00 96.88 152 GLY A C 1
ATOM 1271 O O . GLY A 1 152 ? -2.785 2.574 -0.321 1.00 96.88 152 GLY A O 1
ATOM 1272 N N . ALA A 1 153 ? -2.313 4.215 1.132 1.00 97.88 153 ALA A N 1
ATOM 1273 C CA . ALA A 1 153 ? -1.337 4.862 0.257 1.00 97.88 153 ALA A CA 1
ATOM 1274 C C . ALA A 1 153 ? -0.144 3.940 -0.027 1.00 97.88 153 ALA A C 1
ATOM 1276 O O . ALA A 1 153 ? 0.266 3.791 -1.175 1.00 97.88 153 ALA A O 1
ATOM 1277 N N . LEU A 1 154 ? 0.379 3.272 1.005 1.00 98.44 154 LEU A N 1
ATOM 1278 C CA . LEU A 1 154 ? 1.508 2.350 0.867 1.00 98.44 154 LEU A CA 1
ATOM 1279 C C . LEU A 1 154 ? 1.131 1.064 0.117 1.00 98.44 154 LEU A C 1
ATOM 1281 O O . LEU A 1 154 ? 1.936 0.563 -0.665 1.00 98.44 154 LEU A O 1
ATOM 1285 N N . LEU A 1 155 ? -0.082 0.538 0.320 1.00 98.25 155 LEU A N 1
ATOM 1286 C CA . LEU A 1 155 ? -0.595 -0.623 -0.418 1.00 98.25 155 LEU A CA 1
ATOM 1287 C C . LEU A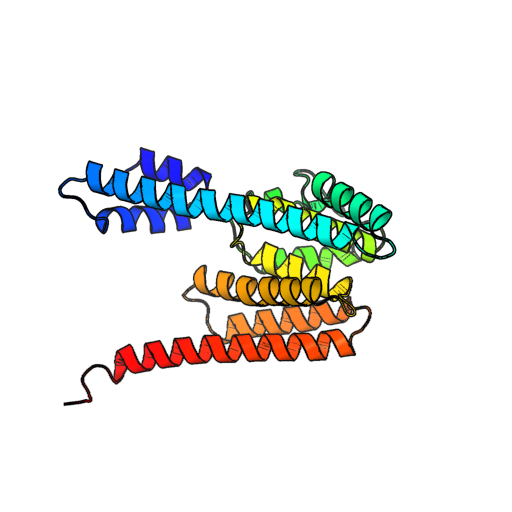 1 155 ? -0.750 -0.317 -1.915 1.00 98.25 155 LEU A C 1
ATOM 1289 O O . LEU A 1 155 ? -0.272 -1.091 -2.747 1.00 98.25 155 LEU A O 1
ATOM 1293 N N . VAL A 1 156 ? -1.340 0.837 -2.246 1.00 98.56 156 VAL A N 1
ATOM 1294 C CA . VAL A 1 156 ? -1.518 1.308 -3.630 1.00 98.56 156 VAL A CA 1
ATOM 1295 C C . VAL A 1 156 ? -0.170 1.620 -4.291 1.00 98.56 156 VAL A C 1
ATOM 1297 O O . VAL A 1 156 ? 0.066 1.234 -5.432 1.00 98.56 156 VAL A O 1
ATOM 1300 N N . LEU A 1 157 ? 0.769 2.255 -3.582 1.00 98.69 157 LEU A N 1
ATOM 1301 C CA . LEU A 1 157 ? 2.123 2.473 -4.105 1.00 98.69 157 LEU A CA 1
ATOM 1302 C C . LEU A 1 157 ? 2.864 1.149 -4.331 1.00 98.69 157 LEU A C 1
ATOM 1304 O O . LEU A 1 157 ? 3.520 0.983 -5.358 1.00 98.69 157 LEU A O 1
ATOM 1308 N N . LYS A 1 158 ? 2.732 0.175 -3.423 1.00 97.56 158 LYS A N 1
ATOM 1309 C CA . LYS A 1 158 ? 3.322 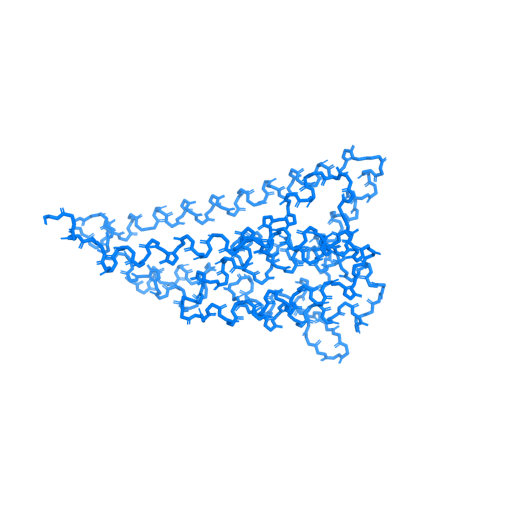-1.157 -3.607 1.00 97.56 158 LYS A CA 1
ATOM 1310 C C . LYS A 1 158 ? 2.757 -1.843 -4.854 1.00 97.56 158 LYS A C 1
ATOM 1312 O O . LYS A 1 158 ? 3.542 -2.350 -5.654 1.00 97.56 158 LYS A O 1
ATOM 1317 N N . SER A 1 159 ? 1.436 -1.844 -5.047 1.00 97.81 159 SER A N 1
ATOM 1318 C CA . SER A 1 159 ? 0.826 -2.450 -6.239 1.00 97.81 159 SER A CA 1
ATOM 1319 C C . SER A 1 159 ? 1.256 -1.737 -7.522 1.00 97.81 159 SER A C 1
ATOM 1321 O O . SER A 1 159 ? 1.597 -2.415 -8.487 1.00 97.81 159 SER A O 1
ATOM 1323 N N . PHE A 1 160 ? 1.379 -0.403 -7.514 1.00 98.50 160 PHE A N 1
ATOM 1324 C CA . PHE A 1 160 ? 1.977 0.353 -8.623 1.00 98.50 160 PHE A CA 1
ATOM 1325 C C . PHE A 1 160 ? 3.364 -0.182 -8.982 1.00 98.50 160 PHE A C 1
ATOM 1327 O O . PHE A 1 160 ? 3.623 -0.488 -10.144 1.00 98.50 160 PHE A O 1
ATOM 1334 N N . THR A 1 161 ? 4.247 -0.365 -7.992 1.00 97.44 161 THR A N 1
ATOM 1335 C CA . THR A 1 161 ? 5.597 -0.871 -8.281 1.00 97.44 161 THR A CA 1
ATOM 1336 C C . THR A 1 161 ? 5.591 -2.270 -8.890 1.00 97.44 161 THR A C 1
ATOM 1338 O O . THR A 1 161 ? 6.424 -2.559 -9.743 1.00 97.44 161 THR A O 1
ATOM 1341 N N . LEU A 1 162 ? 4.646 -3.127 -8.499 1.00 95.25 162 LEU A N 1
ATOM 1342 C CA . LEU A 1 162 ? 4.507 -4.472 -9.054 1.00 95.25 162 LEU A CA 1
ATOM 1343 C C . LEU A 1 162 ? 3.979 -4.451 -10.492 1.00 95.25 162 LEU A C 1
ATOM 1345 O O . LEU A 1 162 ? 4.528 -5.149 -11.340 1.00 95.25 162 LEU A O 1
ATOM 1349 N N . PHE A 1 163 ? 2.991 -3.604 -10.797 1.00 97.12 163 PHE A N 1
ATOM 1350 C CA . PHE A 1 163 ? 2.535 -3.395 -12.175 1.00 97.12 163 PHE A CA 1
ATOM 1351 C C . PHE A 1 163 ? 3.662 -2.901 -13.089 1.00 97.12 163 PHE A C 1
ATOM 1353 O O . PHE A 1 163 ? 3.771 -3.343 -14.229 1.00 97.12 163 PHE A O 1
ATOM 1360 N N . VAL A 1 164 ? 4.507 -1.992 -12.596 1.00 96.56 164 VAL A N 1
ATOM 1361 C CA . VAL A 1 164 ? 5.601 -1.409 -13.386 1.00 96.56 164 VAL A CA 1
ATOM 1362 C C . VAL A 1 164 ? 6.754 -2.391 -13.588 1.00 96.56 164 VAL A C 1
ATOM 1364 O O . VAL A 1 164 ? 7.268 -2.515 -14.700 1.00 96.56 164 VAL A O 1
ATOM 1367 N N . LEU A 1 165 ? 7.157 -3.109 -12.536 1.00 92.62 165 LEU A N 1
ATOM 1368 C CA . LEU A 1 165 ? 8.212 -4.123 -12.631 1.00 92.62 165 LEU A CA 1
ATOM 1369 C C . LEU A 1 165 ? 7.767 -5.349 -13.439 1.00 92.62 165 LEU A C 1
ATOM 1371 O O . LEU A 1 165 ? 8.615 -6.007 -14.040 1.00 92.62 165 LEU A O 1
ATOM 1375 N N . GLY A 1 166 ? 6.459 -5.604 -13.494 1.00 90.12 166 GLY A N 1
ATOM 1376 C CA . GLY A 1 166 ? 5.866 -6.776 -14.120 1.00 90.12 166 GLY A CA 1
ATOM 1377 C C . GLY A 1 166 ? 5.868 -7.987 -13.188 1.00 90.12 166 GLY A C 1
ATOM 1378 O O . GLY A 1 166 ? 6.682 -8.100 -12.268 1.00 90.12 166 GLY A O 1
ATOM 1379 N N . PHE A 1 167 ? 4.933 -8.901 -13.436 1.00 86.56 167 PHE A N 1
ATOM 1380 C CA . PHE A 1 167 ? 4.792 -10.155 -12.693 1.00 86.56 167 PHE A CA 1
ATOM 1381 C C . PHE A 1 167 ? 5.025 -11.399 -13.565 1.00 86.56 167 PHE A C 1
ATOM 1383 O O . PHE A 1 167 ? 5.340 -12.451 -13.011 1.00 86.56 167 PHE A O 1
ATOM 1390 N N . GLY A 1 168 ? 4.954 -11.293 -14.900 1.00 84.62 168 GLY A N 1
ATOM 1391 C CA . GLY A 1 168 ? 5.126 -12.437 -15.805 1.00 84.62 168 GLY A CA 1
ATOM 1392 C C . GLY A 1 168 ? 4.168 -13.578 -15.450 1.00 84.62 168 GLY A C 1
ATOM 1393 O O . GLY A 1 168 ? 3.042 -13.335 -15.029 1.00 84.62 168 GLY A O 1
ATOM 1394 N N . ASP A 1 169 ? 4.639 -14.823 -15.511 1.00 83.25 169 ASP A N 1
ATOM 1395 C CA . ASP A 1 169 ? 3.834 -15.998 -15.134 1.00 83.25 169 ASP A CA 1
ATOM 1396 C C . ASP A 1 169 ? 3.800 -16.257 -13.611 1.00 83.25 169 ASP A C 1
ATOM 1398 O O . ASP A 1 169 ? 3.382 -17.321 -13.148 1.00 83.25 169 ASP A O 1
ATOM 1402 N N . ASN A 1 170 ? 4.281 -15.314 -12.794 1.00 85.75 170 ASN A N 1
ATOM 1403 C CA . ASN A 1 170 ? 4.345 -15.491 -11.351 1.00 85.75 170 ASN A CA 1
ATOM 1404 C C . ASN A 1 170 ? 3.005 -15.143 -10.688 1.00 85.75 170 ASN A C 1
ATOM 1406 O O . ASN A 1 170 ? 2.742 -13.997 -10.315 1.00 85.75 170 ASN A O 1
ATOM 1410 N N . GLU A 1 171 ? 2.197 -16.174 -10.454 1.00 88.50 171 GLU A N 1
ATOM 1411 C CA . GLU A 1 171 ? 0.892 -16.063 -9.795 1.00 88.50 171 GLU A CA 1
ATOM 1412 C C . GLU A 1 171 ? 0.972 -15.424 -8.396 1.00 88.50 171 GLU A C 1
ATOM 1414 O O . GLU A 1 171 ? 0.068 -14.703 -7.979 1.00 88.50 171 GLU A O 1
ATOM 1419 N N . VAL A 1 172 ? 2.073 -15.621 -7.663 1.00 85.56 172 VAL A N 1
ATOM 1420 C CA . VAL A 1 172 ? 2.257 -14.988 -6.349 1.00 85.56 172 VAL A CA 1
ATOM 1421 C C . VAL A 1 172 ? 2.403 -13.477 -6.485 1.00 85.56 172 VAL A C 1
ATOM 1423 O O . VAL A 1 172 ? 1.790 -12.743 -5.711 1.00 85.56 172 VAL A O 1
ATOM 1426 N N . LEU A 1 173 ? 3.201 -13.005 -7.447 1.00 88.81 173 LEU A N 1
ATOM 1427 C CA . LEU A 1 173 ? 3.344 -11.572 -7.710 1.00 88.81 173 LEU A CA 1
ATOM 1428 C C . LEU A 1 173 ? 2.027 -10.976 -8.201 1.00 88.81 173 LEU A C 1
ATOM 1430 O O . LEU A 1 173 ? 1.658 -9.886 -7.764 1.00 88.81 173 LEU A O 1
ATOM 1434 N N . LEU A 1 174 ? 1.305 -11.693 -9.063 1.00 93.06 174 LEU A N 1
ATOM 1435 C CA . LEU A 1 174 ? -0.006 -11.273 -9.547 1.00 93.06 174 LEU A CA 1
ATOM 1436 C C . LEU A 1 174 ? -1.006 -11.126 -8.391 1.00 93.06 174 LEU A C 1
ATOM 1438 O O . LEU A 1 174 ? -1.629 -10.073 -8.251 1.00 93.06 174 LEU A O 1
ATOM 1442 N N . ASN A 1 175 ? -1.102 -12.131 -7.517 1.00 92.50 175 ASN A N 1
ATOM 1443 C CA . ASN A 1 175 ? -1.973 -12.091 -6.343 1.00 92.50 175 ASN A CA 1
ATOM 1444 C C . ASN A 1 175 ? -1.559 -10.985 -5.364 1.00 92.50 175 ASN A C 1
ATOM 1446 O O . ASN A 1 175 ? -2.409 -10.238 -4.894 1.00 92.50 175 ASN A O 1
ATOM 1450 N N . GLU A 1 176 ? -0.261 -10.781 -5.119 1.00 90.81 176 GLU A N 1
ATOM 1451 C CA . GLU A 1 176 ? 0.183 -9.677 -4.261 1.00 90.81 176 GLU A CA 1
ATOM 1452 C C . GLU A 1 176 ? -0.135 -8.298 -4.869 1.00 90.81 176 GLU A C 1
ATOM 1454 O O . GLU A 1 176 ? -0.459 -7.350 -4.142 1.00 90.81 176 GLU A O 1
ATOM 1459 N N . THR A 1 177 ? -0.065 -8.183 -6.198 1.00 95.38 177 THR A N 1
ATOM 1460 C CA . THR A 1 177 ? -0.459 -6.974 -6.931 1.00 95.38 177 THR A CA 1
ATOM 1461 C C . THR A 1 177 ? -1.951 -6.719 -6.762 1.00 95.38 177 THR A C 1
ATOM 1463 O O . THR A 1 177 ? -2.342 -5.604 -6.405 1.00 95.38 177 THR A O 1
ATOM 1466 N N . ARG A 1 178 ? -2.769 -7.762 -6.955 1.00 96.12 178 ARG A N 1
ATOM 1467 C CA . ARG A 1 178 ? -4.222 -7.734 -6.768 1.00 96.12 178 ARG A CA 1
ATOM 1468 C C . ARG A 1 178 ? -4.595 -7.316 -5.355 1.00 96.12 178 ARG A C 1
ATOM 1470 O O . ARG A 1 178 ? -5.343 -6.357 -5.192 1.00 96.12 178 ARG A O 1
ATOM 1477 N N . ASP A 1 179 ? -4.053 -7.989 -4.348 1.00 94.38 179 ASP A N 1
ATOM 1478 C CA . ASP A 1 179 ? -4.385 -7.743 -2.947 1.00 94.38 179 ASP A CA 1
ATOM 1479 C C . ASP A 1 179 ? -3.962 -6.335 -2.524 1.00 94.38 179 ASP A C 1
ATOM 1481 O O . ASP A 1 179 ? -4.738 -5.613 -1.902 1.00 94.38 179 ASP A O 1
ATOM 1485 N N . GLY A 1 180 ? -2.763 -5.892 -2.924 1.00 95.44 180 GLY A N 1
ATOM 1486 C CA . GLY A 1 180 ? -2.299 -4.528 -2.662 1.00 95.44 180 GLY A CA 1
ATOM 1487 C C . GLY A 1 180 ? -3.185 -3.464 -3.314 1.00 95.44 180 GLY A C 1
ATOM 1488 O O . GLY A 1 180 ? -3.481 -2.443 -2.697 1.00 95.44 180 GLY A O 1
ATOM 1489 N N . PHE A 1 181 ? -3.645 -3.708 -4.542 1.00 97.75 181 PHE A N 1
ATOM 1490 C CA . PHE A 1 181 ? -4.565 -2.818 -5.244 1.00 97.75 181 PHE A CA 1
ATOM 1491 C C . PHE A 1 181 ? -5.946 -2.784 -4.571 1.00 97.75 181 PHE A C 1
ATOM 1493 O O . PHE A 1 181 ? -6.403 -1.718 -4.157 1.00 97.75 181 PHE A O 1
ATOM 1500 N N . ILE A 1 182 ? -6.590 -3.943 -4.407 1.00 96.62 182 ILE A N 1
ATOM 1501 C CA . ILE A 1 182 ? -7.953 -4.055 -3.874 1.00 96.62 182 ILE A CA 1
ATOM 1502 C C . ILE A 1 182 ? -8.009 -3.568 -2.423 1.00 96.62 182 ILE A C 1
ATOM 1504 O O . ILE A 1 182 ? -8.801 -2.678 -2.100 1.00 96.62 182 ILE A O 1
ATOM 1508 N N . GLU A 1 183 ? -7.158 -4.103 -1.544 1.00 95.62 183 GLU A N 1
ATOM 1509 C CA . GLU A 1 183 ? -7.175 -3.707 -0.135 1.00 95.62 183 GLU A CA 1
ATOM 1510 C C . GLU A 1 183 ? -6.673 -2.283 0.071 1.00 95.62 183 GLU A C 1
ATOM 1512 O O . GLU A 1 183 ? -7.151 -1.610 0.982 1.00 95.62 183 GLU A O 1
ATOM 1517 N N . GLY A 1 184 ? -5.791 -1.779 -0.795 1.00 97.19 184 GLY A N 1
ATOM 1518 C CA . GLY A 1 184 ? -5.348 -0.390 -0.756 1.00 97.19 184 GLY A CA 1
ATOM 1519 C C . GLY A 1 184 ? -6.500 0.596 -0.958 1.00 97.19 184 GLY A C 1
ATOM 1520 O O . GLY A 1 184 ? -6.728 1.470 -0.116 1.00 97.19 184 GLY A O 1
ATOM 1521 N N . PHE A 1 185 ? -7.285 0.426 -2.026 1.00 97.19 185 PHE A N 1
ATOM 1522 C CA . PHE A 1 185 ? -8.438 1.293 -2.294 1.00 97.19 185 PHE A CA 1
ATOM 1523 C C . PHE A 1 185 ? -9.587 1.087 -1.300 1.00 97.19 185 PHE A C 1
ATOM 1525 O O . PHE A 1 185 ? -10.200 2.065 -0.863 1.00 97.19 185 PHE A O 1
ATOM 1532 N N . LYS A 1 186 ? -9.844 -0.151 -0.854 1.00 94.75 186 LYS A N 1
ATOM 1533 C CA . LYS A 1 186 ? -10.794 -0.395 0.245 1.00 94.75 186 LYS A CA 1
ATOM 1534 C C . LYS A 1 186 ? -10.350 0.282 1.537 1.00 94.75 186 LYS A C 1
ATOM 1536 O O . LYS A 1 186 ? -11.183 0.838 2.248 1.00 94.75 186 LYS A O 1
ATOM 1541 N N . ALA A 1 187 ? -9.054 0.282 1.844 1.00 94.81 187 ALA A N 1
ATOM 1542 C CA . ALA A 1 187 ? -8.535 0.944 3.032 1.00 94.81 187 ALA A CA 1
ATOM 1543 C C . ALA A 1 187 ? -8.741 2.464 2.982 1.00 94.81 187 ALA A C 1
ATOM 1545 O O . ALA A 1 187 ? -9.110 3.041 4.002 1.00 94.81 187 ALA A O 1
ATOM 1546 N N . PHE A 1 188 ? -8.612 3.098 1.810 1.00 95.19 188 PHE A N 1
ATOM 1547 C CA . PHE A 1 188 ? -9.007 4.500 1.633 1.00 95.19 188 PHE A CA 1
ATOM 1548 C C . PHE A 1 188 ? -10.491 4.726 1.931 1.00 95.19 188 PHE A C 1
ATOM 1550 O O . PHE A 1 188 ? -10.812 5.622 2.706 1.00 95.19 188 PHE A O 1
ATOM 1557 N N . LYS A 1 189 ? -11.394 3.892 1.399 1.00 91.88 189 LYS A N 1
ATOM 1558 C CA . LYS A 1 189 ? -12.836 4.022 1.671 1.00 91.88 189 LYS A CA 1
ATOM 1559 C C . LYS A 1 189 ? -13.182 3.806 3.149 1.00 91.88 189 LYS A C 1
ATOM 1561 O O . LYS A 1 189 ? -13.988 4.548 3.700 1.00 91.88 189 LYS A O 1
ATOM 1566 N N . ARG A 1 190 ? -12.541 2.833 3.807 1.00 90.81 190 ARG A N 1
ATOM 1567 C CA . ARG A 1 190 ? -12.687 2.592 5.254 1.00 90.81 190 ARG A CA 1
ATOM 1568 C C . ARG A 1 190 ? -12.175 3.773 6.083 1.00 90.81 190 ARG A C 1
ATOM 1570 O O . ARG A 1 190 ? -12.783 4.113 7.091 1.00 90.81 190 ARG A O 1
ATOM 1577 N N . HIS A 1 191 ? -11.058 4.378 5.676 1.00 90.56 191 HIS A N 1
ATOM 1578 C CA . HIS A 1 191 ? -10.450 5.504 6.388 1.00 90.56 191 HIS A CA 1
ATOM 1579 C C . HIS A 1 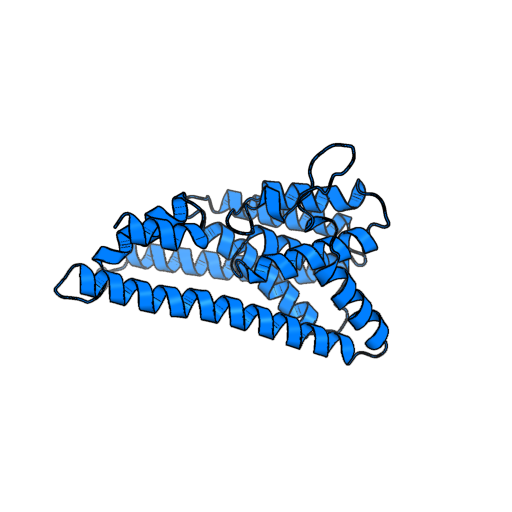191 ? -11.189 6.828 6.156 1.00 90.56 191 HIS A C 1
ATOM 1581 O O . HIS A 1 191 ? -11.258 7.657 7.060 1.00 90.56 191 HIS A O 1
ATOM 1587 N N . PHE A 1 192 ? -11.788 7.000 4.976 1.00 91.50 192 PHE A N 1
ATOM 1588 C CA . PHE A 1 192 ? -12.600 8.155 4.600 1.00 91.50 192 PHE A CA 1
ATOM 1589 C C . PHE A 1 192 ? -14.042 7.719 4.264 1.00 91.50 192 PHE A C 1
ATOM 1591 O O . PHE A 1 192 ? -14.417 7.700 3.088 1.00 91.50 192 PHE A O 1
ATOM 1598 N N . PRO A 1 193 ? -14.883 7.378 5.265 1.00 87.19 193 PRO A N 1
ATOM 1599 C CA . PRO A 1 193 ? -16.239 6.874 5.026 1.00 87.19 193 PRO A CA 1
ATOM 1600 C C . PRO A 1 193 ? -17.114 7.824 4.201 1.00 87.19 193 PRO A C 1
ATOM 1602 O O . PRO A 1 193 ? -17.885 7.368 3.355 1.00 87.19 193 PRO A O 1
ATOM 1605 N N . GLU A 1 194 ? -16.928 9.134 4.377 1.00 88.75 194 GLU A N 1
ATOM 1606 C CA . GLU A 1 194 ? -17.665 10.195 3.673 1.00 88.75 194 GLU A CA 1
ATOM 1607 C C . GLU A 1 194 ? -17.227 10.400 2.213 1.00 88.75 194 GLU A C 1
ATOM 1609 O O . GLU A 1 194 ? -17.901 11.099 1.450 1.00 88.75 194 GLU A O 1
ATOM 1614 N N . MET A 1 195 ? -16.113 9.781 1.797 1.00 90.69 195 MET A N 1
ATOM 1615 C CA . MET A 1 195 ? -15.616 9.863 0.425 1.00 90.69 195 MET A CA 1
ATOM 1616 C C . MET A 1 195 ? -16.680 9.367 -0.546 1.00 90.69 195 MET A C 1
ATOM 1618 O O . MET A 1 195 ? -17.172 8.233 -0.447 1.00 90.69 195 MET A O 1
ATOM 1622 N N . GLN A 1 196 ? -17.016 10.212 -1.514 1.00 89.50 196 GLN A N 1
ATOM 1623 C CA . GLN A 1 196 ? -18.017 9.872 -2.509 1.00 89.50 196 GLN A CA 1
ATOM 1624 C C . GLN A 1 196 ? -17.481 8.783 -3.433 1.00 89.50 196 GLN A C 1
ATOM 1626 O O . GLN A 1 196 ? -16.314 8.787 -3.820 1.00 89.50 196 GLN A O 1
ATOM 1631 N N . PHE A 1 197 ? -18.354 7.868 -3.850 1.00 87.69 197 PHE A N 1
ATOM 1632 C CA . PHE A 1 197 ? -17.964 6.788 -4.756 1.00 87.69 197 PHE A CA 1
ATOM 1633 C C . PHE A 1 197 ? -17.314 7.323 -6.042 1.00 87.69 197 PHE A C 1
ATOM 1635 O O . PHE A 1 197 ? -16.276 6.829 -6.468 1.00 87.69 197 PHE A O 1
ATOM 1642 N N . LYS A 1 198 ? -17.859 8.410 -6.607 1.00 90.81 198 LYS A N 1
ATOM 1643 C CA . LYS A 1 198 ? -17.285 9.089 -7.778 1.00 90.81 198 LYS A CA 1
ATOM 1644 C C . LYS A 1 198 ? -15.847 9.566 -7.540 1.00 90.81 198 LYS A C 1
ATOM 1646 O O . LYS A 1 198 ? -15.027 9.474 -8.443 1.00 90.81 198 LYS A O 1
ATOM 1651 N N . GLU A 1 199 ? -15.543 10.073 -6.349 1.00 94.69 199 GLU A N 1
ATOM 1652 C CA . GLU A 1 199 ? -14.200 10.543 -5.994 1.00 94.69 199 GLU A CA 1
ATOM 1653 C C . GLU A 1 199 ? -13.208 9.379 -5.907 1.00 94.69 199 GLU A C 1
ATOM 1655 O O . GLU A 1 199 ? -12.124 9.444 -6.490 1.00 94.69 199 GLU A O 1
ATOM 1660 N N . LEU A 1 200 ? -13.597 8.283 -5.251 1.00 93.69 200 LEU A N 1
ATOM 1661 C CA . LEU A 1 200 ? -12.786 7.067 -5.199 1.00 93.69 200 LEU A CA 1
ATOM 1662 C C . LEU A 1 200 ? -12.513 6.525 -6.608 1.00 93.69 200 LEU A C 1
ATOM 1664 O O . LEU A 1 200 ? -11.375 6.191 -6.935 1.00 93.69 200 LEU A O 1
ATOM 1668 N N . MET A 1 201 ? -13.535 6.513 -7.466 1.00 93.88 201 MET A N 1
ATOM 1669 C CA . MET A 1 201 ? -13.391 6.059 -8.846 1.00 93.88 201 MET A CA 1
ATOM 1670 C C . MET A 1 201 ? -12.466 6.941 -9.675 1.00 93.88 201 MET A C 1
ATOM 1672 O O . MET A 1 201 ? -11.638 6.413 -10.414 1.00 93.88 201 MET A O 1
ATOM 1676 N N . SER A 1 202 ? -12.540 8.263 -9.522 1.00 96.81 202 SER A N 1
ATOM 1677 C CA . SER A 1 202 ? -11.587 9.169 -10.167 1.00 96.81 202 SER A CA 1
ATOM 1678 C C . SER A 1 202 ? -10.145 8.861 -9.755 1.00 96.81 202 SER A C 1
ATOM 1680 O O . SER A 1 202 ? -9.265 8.840 -10.611 1.00 96.81 202 SER A O 1
ATOM 1682 N N . ASN A 1 203 ? -9.896 8.556 -8.476 1.00 97.88 203 ASN A N 1
ATOM 1683 C CA . ASN A 1 203 ? -8.562 8.174 -8.002 1.00 97.88 203 ASN A CA 1
ATOM 1684 C C . ASN A 1 203 ? -8.099 6.821 -8.573 1.00 97.88 203 ASN A C 1
ATOM 1686 O O . ASN A 1 203 ? -6.941 6.689 -8.960 1.00 97.88 203 ASN A O 1
ATOM 1690 N N . ILE A 1 204 ? -8.989 5.830 -8.681 1.00 97.94 204 ILE A N 1
ATOM 1691 C CA . ILE A 1 204 ? -8.683 4.529 -9.301 1.00 97.94 204 ILE A CA 1
ATOM 1692 C C . ILE A 1 204 ? -8.333 4.695 -10.789 1.00 97.94 204 ILE A C 1
ATOM 1694 O O . ILE A 1 204 ? -7.356 4.122 -11.271 1.00 97.94 204 ILE A O 1
ATOM 1698 N N . LEU A 1 205 ? -9.096 5.506 -11.524 1.00 97.69 205 LEU A N 1
ATOM 1699 C CA . LEU A 1 205 ? -8.835 5.766 -12.941 1.00 97.69 205 LEU A CA 1
ATOM 1700 C C . LEU A 1 205 ? -7.546 6.570 -13.147 1.00 97.69 205 LEU A C 1
ATOM 1702 O O . LEU A 1 205 ? -6.771 6.252 -14.048 1.00 97.69 205 LEU A O 1
ATOM 1706 N N . LEU A 1 206 ? -7.269 7.548 -12.281 1.00 98.38 206 LEU A N 1
ATOM 1707 C CA . LEU A 1 206 ? -6.007 8.286 -12.297 1.00 98.38 206 LEU A CA 1
ATOM 1708 C C . LEU A 1 206 ? -4.815 7.367 -11.996 1.00 98.38 206 LEU A C 1
ATOM 1710 O O . LEU A 1 206 ? -3.776 7.464 -12.649 1.00 98.38 206 LEU A O 1
ATOM 1714 N N . PHE A 1 207 ? -4.965 6.441 -11.046 1.00 98.50 207 PHE A N 1
ATOM 1715 C CA . PHE A 1 207 ? -3.960 5.416 -10.774 1.00 98.50 207 PHE A CA 1
ATOM 1716 C C . PHE A 1 207 ? -3.686 4.563 -12.011 1.00 98.50 207 PHE A C 1
ATOM 1718 O O . PHE A 1 207 ? -2.523 4.353 -12.362 1.00 98.50 207 PHE A O 1
ATOM 1725 N N . LYS A 1 208 ? -4.742 4.109 -12.696 1.00 98.38 208 LYS A N 1
ATOM 1726 C CA . LYS A 1 208 ? -4.627 3.349 -13.943 1.00 98.38 208 LYS A CA 1
ATOM 1727 C C . LYS A 1 208 ? -3.863 4.124 -15.004 1.00 98.38 208 LYS A C 1
ATOM 1729 O O . LYS A 1 208 ? -2.874 3.618 -15.532 1.00 98.38 208 LYS A O 1
ATOM 1734 N N . GLU A 1 209 ? -4.283 5.355 -15.277 1.00 97.88 209 GLU A N 1
ATOM 1735 C CA . GLU A 1 209 ? -3.638 6.222 -16.262 1.00 97.88 209 GLU A CA 1
ATOM 1736 C C . GLU A 1 209 ? -2.148 6.390 -15.957 1.00 97.88 209 GLU A C 1
ATOM 1738 O O . GLU A 1 209 ? -1.304 6.137 -16.817 1.00 97.88 209 GLU A O 1
ATOM 1743 N N . ARG A 1 210 ? -1.816 6.757 -14.715 1.00 97.62 210 ARG A N 1
ATOM 1744 C CA . ARG A 1 210 ? -0.432 6.972 -14.292 1.00 97.62 210 ARG A CA 1
ATOM 1745 C C . ARG A 1 210 ? 0.388 5.690 -14.371 1.00 97.62 210 ARG A C 1
ATOM 1747 O O . ARG A 1 210 ? 1.496 5.732 -14.888 1.00 97.62 210 ARG A O 1
ATOM 1754 N N . THR A 1 211 ? -0.147 4.549 -13.937 1.00 97.88 211 THR A N 1
ATOM 1755 C CA . THR A 1 211 ? 0.568 3.262 -13.985 1.00 97.88 211 THR A CA 1
ATOM 1756 C C . THR A 1 211 ? 0.913 2.861 -15.419 1.00 97.88 211 THR A C 1
ATOM 1758 O O . THR A 1 211 ? 2.042 2.456 -15.696 1.00 97.88 211 THR A O 1
ATOM 1761 N N . LEU A 1 212 ? -0.013 3.059 -16.362 1.00 97.38 212 LEU A N 1
ATOM 1762 C CA . LEU A 1 212 ? 0.211 2.775 -17.783 1.00 97.38 212 LEU A CA 1
ATOM 1763 C C . LEU A 1 212 ? 1.309 3.642 -18.417 1.00 97.38 212 LEU A C 1
ATOM 1765 O O . LEU A 1 212 ? 1.857 3.260 -19.451 1.00 97.38 212 LEU A O 1
ATOM 1769 N N . GLN A 1 213 ? 1.661 4.789 -17.829 1.00 96.31 213 GLN A N 1
ATOM 1770 C CA . GLN A 1 213 ? 2.788 5.598 -18.308 1.00 96.31 213 GLN A CA 1
ATOM 1771 C C . GLN A 1 213 ? 4.150 4.962 -18.007 1.00 96.31 213 GLN A C 1
ATOM 1773 O O . GLN A 1 213 ? 5.103 5.267 -18.717 1.00 96.31 213 GLN A O 1
ATOM 1778 N N . PHE A 1 214 ? 4.232 4.102 -16.989 1.00 96.12 214 PHE A N 1
ATOM 1779 C CA . PHE A 1 214 ? 5.468 3.451 -16.538 1.00 96.12 214 PHE A CA 1
ATOM 1780 C C . PHE A 1 214 ? 5.519 1.956 -16.870 1.00 96.12 214 PHE A C 1
ATOM 1782 O O . PHE A 1 214 ? 6.576 1.340 -16.786 1.00 96.12 214 PHE A O 1
ATOM 1789 N N . ALA A 1 215 ? 4.384 1.351 -17.222 1.00 93.12 215 ALA A N 1
ATOM 1790 C CA . ALA A 1 215 ? 4.297 -0.072 -17.511 1.00 93.12 215 ALA A CA 1
ATOM 1791 C C . ALA A 1 215 ? 5.162 -0.473 -18.717 1.00 93.12 215 ALA A C 1
ATOM 1793 O O . ALA A 1 215 ? 4.989 0.055 -19.819 1.00 93.12 215 ALA A O 1
ATOM 1794 N N . ASN A 1 216 ? 6.015 -1.484 -18.520 1.00 88.31 216 ASN A N 1
ATOM 1795 C CA . ASN A 1 216 ? 6.785 -2.103 -19.602 1.00 88.31 216 ASN A CA 1
ATOM 1796 C C . ASN A 1 216 ? 5.863 -2.763 -20.644 1.00 88.31 216 ASN A C 1
ATOM 1798 O O . ASN A 1 216 ? 6.079 -2.616 -21.845 1.00 88.31 216 ASN A O 1
ATOM 1802 N N . ASN A 1 217 ? 4.806 -3.447 -20.188 1.00 92.38 217 ASN A N 1
ATOM 1803 C CA . ASN A 1 217 ? 3.776 -4.049 -21.035 1.00 92.38 217 ASN A CA 1
ATOM 1804 C C . ASN A 1 217 ? 2.406 -3.421 -20.746 1.00 92.38 217 ASN A C 1
ATOM 1806 O O . ASN A 1 217 ? 1.659 -3.866 -19.874 1.00 92.38 217 ASN A O 1
ATOM 1810 N N . LYS A 1 218 ? 2.066 -2.362 -21.487 1.00 94.94 218 LYS A N 1
ATOM 1811 C CA . LYS A 1 218 ? 0.822 -1.607 -21.268 1.00 94.94 218 LYS A CA 1
ATOM 1812 C C . LYS A 1 218 ? -0.437 -2.444 -21.483 1.00 94.94 218 LYS A C 1
ATOM 1814 O O . LYS A 1 218 ? -1.403 -2.240 -20.762 1.00 94.94 218 LYS A O 1
ATOM 1819 N N . ASN A 1 219 ? -0.432 -3.365 -22.446 1.00 93.81 219 ASN A N 1
ATOM 1820 C CA . ASN A 1 219 ? -1.614 -4.169 -22.771 1.00 93.81 219 ASN A CA 1
ATOM 1821 C C . ASN A 1 219 ? -1.929 -5.172 -21.659 1.00 93.81 219 ASN A C 1
ATOM 1823 O O . ASN A 1 219 ? -3.079 -5.296 -21.253 1.00 93.81 219 ASN A O 1
ATOM 1827 N N . GLU A 1 220 ? -0.904 -5.845 -21.137 1.00 93.38 220 GLU A N 1
ATOM 1828 C CA . GLU A 1 220 ? -1.043 -6.762 -20.002 1.00 93.38 220 GLU A CA 1
ATOM 1829 C C . GLU A 1 220 ? -1.515 -6.023 -18.747 1.00 93.38 220 GLU A C 1
ATOM 1831 O O . GLU A 1 220 ? -2.518 -6.405 -18.147 1.00 93.38 220 GLU A O 1
ATOM 1836 N N . VAL A 1 221 ? -0.852 -4.914 -18.397 1.00 95.81 221 VAL A N 1
ATOM 1837 C CA . VAL A 1 221 ? -1.239 -4.099 -17.237 1.00 95.81 221 VAL A CA 1
ATOM 1838 C C . VAL A 1 221 ? -2.665 -3.570 -17.384 1.00 95.81 221 VAL A C 1
ATOM 1840 O O . VAL A 1 221 ? -3.411 -3.578 -16.411 1.00 95.81 221 VAL A O 1
ATOM 1843 N N . LEU A 1 222 ? -3.064 -3.143 -18.585 1.00 96.75 222 LEU A N 1
ATOM 1844 C CA . LEU A 1 222 ? -4.420 -2.679 -18.869 1.00 96.75 222 LEU A CA 1
ATOM 1845 C C . LEU A 1 222 ? -5.460 -3.774 -18.605 1.00 96.75 222 LEU A C 1
ATOM 1847 O O . LEU A 1 222 ? -6.401 -3.530 -17.855 1.00 96.75 222 LEU A O 1
ATOM 1851 N N . LEU A 1 223 ? -5.268 -4.965 -19.182 1.00 95.69 223 LEU A N 1
ATOM 1852 C CA . LEU A 1 223 ? -6.191 -6.095 -19.036 1.00 95.69 223 LEU A CA 1
ATOM 1853 C C . LEU A 1 223 ? -6.344 -6.514 -17.570 1.00 95.69 223 LEU A C 1
ATOM 1855 O O . LEU A 1 223 ? -7.462 -6.596 -17.063 1.00 95.69 223 LEU A O 1
ATOM 1859 N N . VAL A 1 224 ? -5.220 -6.724 -16.881 1.00 96.25 224 VAL A N 1
ATOM 1860 C CA . VAL A 1 224 ? -5.208 -7.159 -15.478 1.00 96.25 224 VAL A CA 1
ATOM 1861 C C . VAL A 1 224 ? -5.811 -6.093 -14.567 1.00 96.25 224 VAL A C 1
ATOM 1863 O O . VAL A 1 224 ? -6.601 -6.393 -13.673 1.00 96.25 224 VAL A O 1
ATOM 1866 N N . MET A 1 225 ? -5.480 -4.821 -14.792 1.00 97.12 225 MET A N 1
ATOM 1867 C CA . MET A 1 225 ? -6.020 -3.751 -13.963 1.00 97.12 225 MET A CA 1
ATOM 1868 C C . MET A 1 225 ? -7.522 -3.553 -14.184 1.00 97.12 225 MET A C 1
ATOM 1870 O O . MET A 1 225 ? -8.231 -3.294 -13.215 1.00 97.12 225 MET A O 1
ATOM 1874 N N . ASP A 1 226 ? -8.028 -3.710 -15.411 1.00 97.38 226 ASP A N 1
ATOM 1875 C CA . ASP A 1 226 ? -9.470 -3.652 -15.675 1.00 97.38 226 ASP A CA 1
ATOM 1876 C C . ASP A 1 226 ? -10.238 -4.767 -14.962 1.00 97.38 226 ASP A C 1
ATOM 1878 O O . ASP A 1 226 ? -11.304 -4.514 -14.394 1.00 97.38 226 ASP A O 1
ATOM 1882 N N . GLU A 1 227 ? -9.676 -5.973 -14.892 1.00 96.81 227 GLU A N 1
ATOM 1883 C CA . GLU A 1 227 ? -10.234 -7.047 -14.069 1.00 96.81 227 GLU A CA 1
ATOM 1884 C C . GLU A 1 227 ? -10.302 -6.644 -12.587 1.00 96.81 227 GLU A C 1
ATOM 1886 O O . GLU A 1 227 ? -11.351 -6.767 -11.949 1.00 96.81 227 GLU A O 1
ATOM 1891 N N . PHE A 1 228 ? -9.217 -6.097 -12.031 1.00 97.06 228 PHE A N 1
ATOM 1892 C CA . PHE A 1 228 ? -9.178 -5.707 -10.617 1.00 97.06 228 PHE A CA 1
ATOM 1893 C C . PHE A 1 228 ? -10.135 -4.555 -10.297 1.00 97.06 228 PHE A C 1
ATOM 1895 O O . PHE A 1 228 ? -10.752 -4.540 -9.229 1.00 97.06 228 PHE A O 1
ATOM 1902 N N . ILE A 1 229 ? -10.292 -3.604 -11.219 1.00 96.81 229 ILE A N 1
ATOM 1903 C CA . ILE A 1 229 ? -11.265 -2.513 -11.104 1.00 96.81 229 ILE A CA 1
ATOM 1904 C C . ILE A 1 229 ? -12.691 -3.075 -11.093 1.00 96.81 229 ILE A C 1
ATOM 1906 O O . ILE A 1 229 ? -13.494 -2.673 -10.251 1.00 96.81 229 ILE A O 1
ATOM 1910 N N . ASN A 1 230 ? -13.002 -4.039 -11.963 1.00 95.00 230 ASN A N 1
ATOM 1911 C CA . ASN A 1 230 ? -14.311 -4.695 -11.979 1.00 95.00 230 ASN A CA 1
ATOM 1912 C C . ASN A 1 230 ? -14.604 -5.439 -10.670 1.00 95.00 230 ASN A C 1
ATOM 1914 O O . ASN A 1 230 ? -15.716 -5.349 -10.150 1.00 95.00 230 ASN A O 1
ATOM 1918 N N . LEU A 1 231 ? -13.610 -6.117 -10.092 1.00 94.06 231 LEU A N 1
ATOM 1919 C CA . LEU A 1 231 ? -13.754 -6.760 -8.783 1.00 94.06 231 LEU A CA 1
ATOM 1920 C C . LEU A 1 231 ? -14.055 -5.741 -7.674 1.00 94.06 231 LEU A C 1
ATOM 1922 O O . LEU A 1 231 ? -14.971 -5.954 -6.879 1.00 94.06 231 LEU A O 1
ATOM 1926 N N . LEU A 1 232 ? -13.344 -4.608 -7.652 1.00 92.12 232 LEU A N 1
ATOM 1927 C CA . LEU A 1 232 ? -13.637 -3.517 -6.718 1.00 92.12 232 LEU A CA 1
ATOM 1928 C C . LEU A 1 232 ? -15.055 -2.971 -6.900 1.00 92.12 232 LEU A C 1
ATOM 1930 O O . LEU A 1 232 ? -15.751 -2.744 -5.912 1.00 92.12 232 LEU A O 1
ATOM 1934 N N . TYR A 1 233 ? -15.504 -2.790 -8.144 1.00 91.06 233 TYR A N 1
ATOM 1935 C CA . TYR A 1 233 ? -16.866 -2.347 -8.425 1.00 91.06 233 TYR A CA 1
ATOM 1936 C C . TYR A 1 233 ? -17.913 -3.294 -7.850 1.00 91.06 233 TYR A C 1
ATOM 1938 O O . TYR A 1 233 ? -18.850 -2.836 -7.195 1.00 91.06 233 TYR A O 1
ATOM 1946 N N . VAL A 1 234 ? -17.752 -4.602 -8.060 1.00 90.69 234 VAL A N 1
ATOM 1947 C CA . VAL A 1 234 ? -18.668 -5.611 -7.514 1.00 90.69 234 VAL A CA 1
ATOM 1948 C C . VAL A 1 234 ? -18.729 -5.517 -5.991 1.00 90.69 234 VAL A C 1
ATOM 1950 O O . VAL A 1 234 ? -19.825 -5.494 -5.427 1.00 90.69 234 VAL A O 1
ATOM 1953 N N . ASP A 1 235 ? -17.580 -5.396 -5.326 1.00 87.56 235 ASP A N 1
ATOM 1954 C CA . ASP A 1 235 ? -17.521 -5.279 -3.869 1.00 87.56 235 ASP A CA 1
ATOM 1955 C C . ASP A 1 235 ? -18.224 -4.012 -3.357 1.00 87.56 235 ASP A C 1
ATOM 1957 O O . ASP A 1 235 ? -19.026 -4.086 -2.422 1.00 87.56 235 ASP A O 1
ATOM 1961 N N . PHE A 1 236 ? -18.000 -2.862 -3.997 1.00 84.19 236 PHE A N 1
ATOM 1962 C CA . PHE A 1 236 ? -18.650 -1.610 -3.600 1.00 84.19 236 PHE A CA 1
ATOM 1963 C C . PHE A 1 236 ? -20.158 -1.615 -3.867 1.00 84.19 236 PHE A C 1
ATOM 1965 O O . PHE A 1 236 ? -20.936 -1.150 -3.032 1.00 84.19 236 PHE A O 1
ATOM 1972 N N . HIS A 1 237 ? -20.602 -2.168 -4.997 1.00 87.12 237 HIS A N 1
ATOM 1973 C CA . HIS A 1 237 ? -22.029 -2.295 -5.292 1.00 87.12 237 HIS A CA 1
ATOM 1974 C C . HIS A 1 237 ? -22.725 -3.269 -4.341 1.00 87.12 237 HIS A C 1
ATOM 1976 O O . HIS A 1 237 ? -23.855 -3.012 -3.926 1.00 87.12 237 HIS A O 1
ATOM 1982 N N . LYS A 1 238 ? -22.048 -4.348 -3.936 1.00 89.00 238 LYS A N 1
ATOM 1983 C CA . LYS A 1 238 ? -22.549 -5.271 -2.914 1.00 89.00 238 LYS A CA 1
ATOM 1984 C C . LYS A 1 238 ? -22.731 -4.577 -1.564 1.00 89.00 238 LYS A C 1
ATOM 1986 O O . LYS A 1 238 ? -23.764 -4.768 -0.919 1.00 89.00 238 LYS A O 1
ATOM 1991 N N . GLU A 1 239 ? -21.766 -3.762 -1.141 1.00 84.50 239 GLU A N 1
ATOM 1992 C CA . GLU A 1 239 ? -21.864 -2.981 0.099 1.00 84.50 239 GLU A CA 1
ATOM 1993 C C . GLU A 1 239 ? -23.025 -1.980 0.028 1.00 84.50 239 GLU A C 1
ATOM 1995 O O . GLU A 1 239 ? -23.848 -1.904 0.942 1.00 84.50 239 GLU A O 1
ATOM 2000 N N . TRP A 1 240 ? -23.156 -1.274 -1.097 1.00 85.69 240 TRP A N 1
ATOM 2001 C CA . TRP A 1 240 ? -24.263 -0.349 -1.324 1.00 85.69 240 TRP A CA 1
ATOM 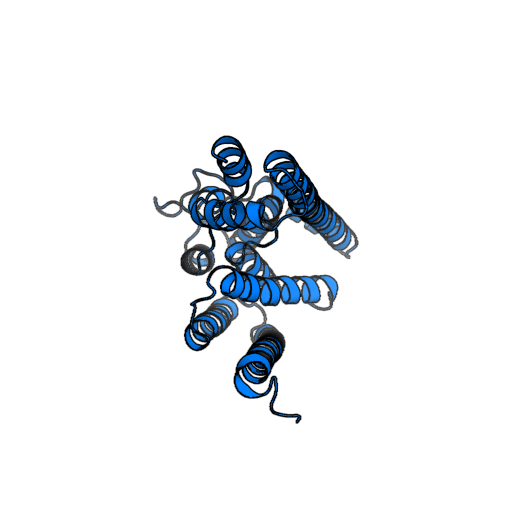2002 C C . TRP A 1 240 ? -25.629 -1.045 -1.267 1.00 85.69 240 TRP A C 1
ATOM 2004 O O . TRP A 1 240 ? -26.517 -0.567 -0.563 1.00 85.69 240 TRP A O 1
ATOM 2014 N N . LEU A 1 241 ? -25.791 -2.186 -1.949 1.00 87.94 241 LEU A N 1
ATOM 2015 C CA . LEU A 1 241 ? -27.028 -2.978 -1.926 1.00 87.94 241 LEU A CA 1
ATOM 2016 C C . LEU A 1 241 ? -27.365 -3.454 -0.512 1.00 87.94 241 LEU A C 1
ATOM 2018 O O . LEU A 1 241 ? -28.520 -3.392 -0.101 1.00 87.94 241 LEU A O 1
ATOM 2022 N N . THR A 1 242 ? -26.357 -3.885 0.249 1.00 86.94 242 THR A N 1
ATOM 2023 C CA . THR A 1 242 ? -26.537 -4.294 1.649 1.00 86.94 242 THR A CA 1
ATOM 2024 C C . THR A 1 242 ? -27.080 -3.131 2.482 1.00 86.94 242 THR A C 1
ATOM 2026 O O . THR A 1 242 ? -28.087 -3.284 3.169 1.00 86.94 242 THR A O 1
ATOM 2029 N N . ASN A 1 243 ? -26.491 -1.940 2.347 1.00 84.31 243 ASN A N 1
ATOM 2030 C CA . ASN A 1 243 ? -26.941 -0.740 3.055 1.00 84.31 243 ASN A CA 1
ATOM 2031 C C . ASN A 1 243 ? -28.334 -0.269 2.604 1.00 84.31 243 ASN A C 1
ATOM 2033 O O . ASN A 1 243 ? -29.128 0.197 3.422 1.00 84.31 243 ASN A O 1
ATOM 2037 N N . PHE A 1 244 ? -28.647 -0.389 1.311 1.00 87.94 244 PHE A N 1
ATOM 2038 C CA . PHE A 1 244 ? -29.970 -0.081 0.772 1.00 87.94 244 PHE A CA 1
ATOM 2039 C C . PHE A 1 244 ? -31.032 -1.011 1.367 1.00 87.94 244 PHE A C 1
ATOM 2041 O O . PHE A 1 244 ? -32.032 -0.535 1.905 1.00 87.94 244 PHE A O 1
ATOM 2048 N N . ASN A 1 245 ? -30.792 -2.322 1.332 1.00 88.12 245 ASN A N 1
ATOM 2049 C CA . ASN A 1 245 ? -31.707 -3.318 1.886 1.00 88.12 245 ASN A CA 1
ATOM 2050 C C . ASN A 1 245 ? -31.925 -3.088 3.386 1.00 88.12 245 ASN A C 1
ATOM 2052 O O . ASN A 1 245 ? -33.059 -3.108 3.862 1.00 88.12 245 ASN A O 1
ATOM 2056 N N . ASP A 1 246 ? -30.856 -2.782 4.118 1.00 86.44 246 ASP A N 1
ATOM 2057 C CA . ASP A 1 246 ? -30.926 -2.488 5.546 1.00 86.44 246 ASP A CA 1
ATOM 2058 C C . ASP A 1 246 ? -31.745 -1.238 5.871 1.00 86.44 246 ASP A C 1
ATOM 2060 O O . ASP A 1 246 ? -32.434 -1.206 6.891 1.00 86.44 246 ASP A O 1
ATOM 2064 N N . ARG A 1 247 ? -31.693 -0.214 5.015 1.00 86.94 247 ARG A N 1
ATOM 2065 C CA . ARG A 1 247 ? -32.416 1.044 5.229 1.00 86.94 247 ARG A CA 1
ATOM 2066 C C . ARG A 1 247 ? -33.871 0.985 4.762 1.00 86.94 247 ARG A C 1
ATOM 2068 O O . ARG A 1 247 ? -34.719 1.616 5.386 1.00 86.94 247 ARG A O 1
ATOM 2075 N N . TYR A 1 248 ? -34.150 0.287 3.663 1.00 85.25 248 TYR A N 1
ATOM 2076 C CA . TYR A 1 248 ? -35.438 0.386 2.968 1.00 85.25 248 TYR A CA 1
ATOM 2077 C C . TYR A 1 248 ? -36.248 -0.910 2.944 1.00 85.25 248 TYR A C 1
ATOM 2079 O O . TYR A 1 248 ? -37.458 -0.838 2.758 1.00 85.25 248 TYR A O 1
ATOM 2087 N N . LEU A 1 249 ? -35.621 -2.075 3.133 1.00 82.44 249 LEU A N 1
ATOM 2088 C CA . LEU A 1 249 ? -36.291 -3.377 3.022 1.00 82.44 249 LEU A CA 1
ATOM 2089 C C . LEU A 1 249 ? -36.380 -4.140 4.353 1.00 82.44 249 LEU A C 1
ATOM 2091 O O . LEU A 1 249 ? -37.220 -5.030 4.481 1.00 82.44 249 LEU A O 1
ATOM 2095 N N . LYS A 1 250 ? -35.590 -3.784 5.379 1.00 71.31 250 LYS A N 1
ATOM 2096 C CA . LYS A 1 250 ? -35.751 -4.343 6.735 1.00 71.31 250 LYS A CA 1
ATOM 2097 C C . LYS A 1 250 ? -37.141 -4.005 7.290 1.00 71.31 250 LYS A C 1
ATOM 2099 O O . LYS A 1 250 ? -37.396 -2.883 7.715 1.00 71.31 250 LYS A O 1
ATOM 2104 N N . GLY A 1 251 ? -38.023 -5.007 7.313 1.00 63.78 251 GLY A N 1
ATOM 2105 C CA . GLY A 1 251 ? -39.391 -4.909 7.835 1.00 63.78 251 GLY A CA 1
ATOM 2106 C C . GLY A 1 251 ? -40.501 -4.835 6.781 1.00 63.78 251 GLY A C 1
ATOM 2107 O O . GLY A 1 251 ? -41.660 -4.762 7.177 1.00 63.78 251 GLY A O 1
ATOM 2108 N N . TYR A 1 252 ? -40.172 -4.880 5.483 1.00 58.19 252 TYR A N 1
ATOM 2109 C CA . TYR A 1 252 ? -41.165 -4.960 4.399 1.00 58.19 252 TYR A CA 1
ATOM 2110 C C . TYR A 1 252 ? -41.677 -6.389 4.133 1.00 58.19 252 TYR A C 1
ATOM 2112 O O . TYR A 1 252 ? -42.743 -6.541 3.547 1.00 58.19 252 TYR A O 1
ATOM 2120 N N . ASP A 1 253 ? -40.978 -7.422 4.619 1.00 57.16 253 ASP A N 1
ATOM 2121 C CA . ASP A 1 253 ? -41.454 -8.816 4.619 1.00 57.16 253 ASP A CA 1
ATOM 2122 C C . ASP A 1 253 ? -42.394 -9.092 5.816 1.00 57.16 253 ASP A C 1
ATOM 2124 O O . ASP A 1 253 ? -42.099 -9.918 6.687 1.00 57.16 253 ASP A O 1
ATOM 2128 N N . ARG A 1 254 ? -43.514 -8.363 5.902 1.00 49.66 254 ARG A N 1
ATOM 2129 C CA . ARG A 1 254 ? -44.653 -8.684 6.780 1.00 49.66 254 ARG A CA 1
ATOM 2130 C C . ARG A 1 254 ? -45.967 -8.629 6.022 1.00 49.66 254 ARG A C 1
ATOM 2132 O O . ARG A 1 254 ? -46.213 -7.596 5.366 1.00 49.66 254 ARG A O 1
#